Protein AF-0000000083956075 (afdb_homodimer)

Sequence (190 aa):
MAPSPLQIKVNALKRLIKEEKLYQQEVSEQEQFVSQMRANNADEYELKKQIEVLEEAQKMVPEVTKKIDQHRQALKEFLDTYNGEEDISAAKELLMAPSPLQIKVNALKRLIKEEKLYQQEVSEQEQFVSQMRANNADEYELKKQIEVLEEAQKMVPEVTKKIDQHRQALKEFLDTYNGEEDISAAKELL

Solvent-accessible surface area (backbone atoms only — not comparable to full-atom values): 10648 Å² total; per-residue (Å²): 130,81,77,49,75,66,51,50,50,44,50,52,46,52,50,43,52,52,50,37,53,50,38,49,51,50,34,52,54,41,49,51,48,49,50,51,38,59,75,63,67,50,57,65,69,60,50,51,54,50,50,52,53,36,56,56,42,53,56,48,35,61,56,42,48,52,50,40,51,53,47,42,51,52,48,51,58,49,58,74,72,56,83,71,88,68,85,56,62,70,53,56,72,70,101,130,80,77,50,74,66,51,49,52,45,51,52,46,51,51,42,53,52,50,36,53,52,39,49,50,50,33,51,55,41,51,51,48,52,50,51,37,60,77,63,66,51,57,65,70,59,50,52,54,50,48,52,53,36,55,57,42,52,55,50,35,61,56,42,48,53,50,42,52,53,46,41,52,51,49,48,57,49,56,75,72,57,81,70,88,69,84,58,61,71,54,57,74,71,100

Nearest PDB structures (foldseek):
  8cwy-assembly1_F  TM=9.471E-01  e=6.267E-01  synthetic construct
  8cwy-assembly1_B  TM=9.461E-01  e=9.014E-01  synthetic construct
  8cwy-assembly1_H  TM=9.467E-01  e=1.017E+00  synthetic construct
  6b87-assembly1_A-2  TM=8.790E-01  e=2.682E+00  synthetic construct
  6b87-assembly2_B-3  TM=9.355E-01  e=3.417E+00  synthetic construct

Structure (mmCIF, N/CA/C/O backbone):
data_AF-0000000083956075-model_v1
#
loop_
_entity.id
_entity.type
_entity.pdbx_description
1 polymer 'Tubulin-specific chaperone A'
#
loop_
_atom_site.group_PDB
_atom_site.id
_atom_site.type_symbol
_atom_site.label_atom_id
_atom_site.label_alt_id
_atom_site.label_comp_id
_atom_site.label_asym_id
_atom_site.label_entity_id
_atom_site.label_seq_id
_atom_site.pdbx_PDB_ins_code
_atom_site.Cartn_x
_atom_site.Cartn_y
_atom_site.Cartn_z
_atom_site.occupancy
_atom_site.B_iso_or_equiv
_atom_site.auth_seq_id
_atom_site.auth_comp_id
_atom_site.auth_asym_id
_atom_site.auth_atom_id
_atom_site.pdbx_PDB_model_num
ATOM 1 N N . MET A 1 1 ? -11.984 -19.688 -20.047 1 78.81 1 MET A N 1
ATOM 2 C CA . MET A 1 1 ? -11.508 -20.953 -19.5 1 78.81 1 MET A CA 1
ATOM 3 C C . MET A 1 1 ? -10.805 -20.734 -18.156 1 78.81 1 MET A C 1
ATOM 5 O O . MET A 1 1 ? -10.305 -19.641 -17.891 1 78.81 1 MET A O 1
ATOM 9 N N . ALA A 1 2 ? -10.961 -21.547 -17.25 1 86.5 2 ALA A N 1
ATOM 10 C CA . ALA A 1 2 ? -10.305 -21.469 -15.953 1 86.5 2 ALA A CA 1
ATOM 11 C C . ALA A 1 2 ? -8.781 -21.453 -16.109 1 86.5 2 ALA A C 1
ATOM 13 O O . ALA A 1 2 ? -8.234 -22.094 -17 1 86.5 2 ALA A O 1
ATOM 14 N N . PRO A 1 3 ? -8.094 -20.625 -15.305 1 91.25 3 PRO A N 1
ATOM 15 C CA . PRO A 1 3 ? -6.629 -20.594 -15.406 1 91.25 3 PRO A CA 1
ATOM 16 C C . PRO A 1 3 ? -5.992 -21.938 -15.023 1 91.25 3 PRO A C 1
ATOM 18 O O . PRO A 1 3 ? -6.5 -22.625 -14.141 1 91.25 3 PRO A O 1
ATOM 21 N N . SER A 1 4 ? -4.926 -22.25 -15.781 1 92.06 4 SER A N 1
ATOM 22 C CA . SER A 1 4 ? -4.156 -23.438 -15.414 1 92.06 4 SER A CA 1
ATOM 23 C C . SER A 1 4 ? -3.373 -23.219 -14.125 1 92.06 4 SER A C 1
ATOM 25 O O . SER A 1 4 ? -3.215 -22.078 -13.68 1 92.06 4 SER A O 1
ATOM 27 N N . PRO A 1 5 ? -2.832 -24.25 -13.516 1 91.88 5 PRO A N 1
ATOM 28 C CA . PRO A 1 5 ? -1.979 -24.078 -12.336 1 91.88 5 PRO A CA 1
ATOM 29 C C . PRO A 1 5 ? -0.764 -23.203 -12.617 1 91.88 5 PRO A C 1
ATOM 31 O O . PRO A 1 5 ? -0.37 -22.406 -11.758 1 91.88 5 PRO A O 1
ATOM 34 N N . LEU A 1 6 ? -0.283 -23.359 -13.797 1 95.5 6 LEU A N 1
ATOM 35 C CA . LEU A 1 6 ? 0.844 -22.516 -14.18 1 95.5 6 LEU A CA 1
ATOM 36 C C . LEU A 1 6 ? 0.425 -21.047 -14.25 1 95.5 6 LEU A C 1
ATOM 38 O O . LEU A 1 6 ? 1.114 -20.172 -13.719 1 95.5 6 LEU A O 1
ATOM 42 N N . GLN A 1 7 ? -0.646 -20.797 -14.812 1 94.06 7 GLN A N 1
ATOM 43 C CA . GLN A 1 7 ? -1.146 -19.422 -14.953 1 94.06 7 GLN A CA 1
ATOM 44 C C . GLN A 1 7 ? -1.463 -18.828 -13.586 1 94.06 7 GLN A C 1
ATOM 46 O O . GLN A 1 7 ? -1.226 -17.641 -13.359 1 94.06 7 GLN A O 1
ATOM 51 N N . ILE A 1 8 ? -1.962 -19.625 -12.688 1 94.12 8 ILE A N 1
ATOM 52 C CA . ILE A 1 8 ? -2.303 -19.156 -11.352 1 94.12 8 ILE A CA 1
ATOM 53 C C . ILE A 1 8 ? -1.034 -18.703 -10.625 1 94.12 8 ILE A C 1
ATOM 55 O O . ILE A 1 8 ? -1.003 -17.641 -10.016 1 94.12 8 ILE A O 1
ATOM 59 N N . LYS A 1 9 ? -0.03 -19.5 -10.758 1 94.94 9 LYS A N 1
ATOM 60 C CA . LYS A 1 9 ? 1.232 -19.172 -10.102 1 94.94 9 LYS A CA 1
ATOM 61 C C . LYS A 1 9 ? 1.872 -17.938 -10.711 1 94.94 9 LYS A C 1
ATOM 63 O O . LYS A 1 9 ? 2.35 -17.047 -9.992 1 94.94 9 LYS A O 1
ATOM 68 N N . VAL A 1 10 ? 1.843 -17.844 -12 1 96.56 10 VAL A N 1
ATOM 69 C CA . VAL A 1 10 ? 2.436 -16.703 -12.711 1 96.56 10 VAL A CA 1
ATOM 70 C C . VAL A 1 10 ? 1.677 -15.43 -12.367 1 96.56 10 VAL A C 1
ATOM 72 O O . VAL A 1 10 ? 2.285 -14.406 -12.039 1 96.56 10 VAL A O 1
ATOM 75 N N . ASN A 1 11 ? 0.377 -15.508 -12.383 1 94.25 11 ASN A N 1
ATOM 76 C CA . ASN A 1 11 ? -0.442 -14.336 -12.094 1 94.25 11 ASN A CA 1
ATOM 77 C C . ASN A 1 11 ? -0.268 -13.875 -10.648 1 94.25 11 ASN A C 1
ATOM 79 O O . ASN A 1 11 ? -0.205 -12.672 -10.375 1 94.25 11 ASN A O 1
ATOM 83 N N . ALA A 1 12 ? -0.187 -14.781 -9.742 1 95.25 12 ALA A N 1
ATOM 84 C CA . ALA A 1 12 ? 0.041 -14.438 -8.344 1 95.25 12 ALA A CA 1
ATOM 85 C C . ALA A 1 12 ? 1.362 -13.695 -8.172 1 95.25 12 ALA A C 1
ATOM 87 O O . ALA A 1 12 ? 1.422 -12.672 -7.473 1 95.25 12 ALA A O 1
ATOM 88 N N . LEU A 1 13 ? 2.359 -14.188 -8.797 1 97.31 13 LEU A N 1
ATOM 89 C CA . LEU A 1 13 ? 3.68 -13.578 -8.688 1 97.31 13 LEU A CA 1
ATOM 90 C C . LEU A 1 13 ? 3.689 -12.195 -9.336 1 97.31 13 LEU A C 1
ATOM 92 O O . LEU A 1 13 ? 4.246 -11.25 -8.773 1 97.31 13 LEU A O 1
ATOM 96 N N . LYS A 1 14 ? 3.047 -12.016 -10.461 1 97.06 14 LYS A N 1
ATOM 97 C CA . LYS A 1 14 ? 2.955 -10.727 -11.125 1 97.06 14 LYS A CA 1
ATOM 98 C C . LYS A 1 14 ? 2.236 -9.703 -10.25 1 97.06 14 LYS A C 1
ATOM 100 O O . LYS A 1 14 ? 2.643 -8.539 -10.18 1 97.06 14 LYS A O 1
ATOM 105 N N . ARG A 1 15 ? 1.228 -10.18 -9.625 1 95.56 15 ARG A N 1
ATOM 106 C CA . ARG A 1 15 ? 0.471 -9.297 -8.734 1 95.56 15 ARG A CA 1
ATOM 107 C C . ARG A 1 15 ? 1.333 -8.82 -7.574 1 95.56 15 ARG A C 1
ATOM 109 O O . ARG A 1 15 ? 1.296 -7.645 -7.207 1 95.56 15 ARG A O 1
ATOM 116 N N . LEU A 1 16 ? 2.111 -9.703 -7.016 1 97.25 16 LEU A N 1
ATOM 117 C CA . LEU A 1 16 ? 2.969 -9.344 -5.891 1 97.25 16 LEU A CA 1
ATOM 118 C C . LEU A 1 16 ? 4.059 -8.367 -6.324 1 97.25 16 LEU A C 1
ATOM 120 O O . LEU A 1 16 ? 4.395 -7.438 -5.59 1 97.25 16 LEU A O 1
ATOM 124 N N . ILE A 1 17 ? 4.535 -8.531 -7.488 1 98.06 17 ILE A N 1
ATOM 125 C CA . ILE A 1 17 ? 5.562 -7.637 -8.016 1 98.06 17 ILE A CA 1
ATOM 126 C C . ILE A 1 17 ? 4.977 -6.246 -8.234 1 98.06 17 ILE A C 1
ATOM 128 O O . ILE A 1 17 ? 5.613 -5.238 -7.922 1 98.06 17 ILE A O 1
ATOM 132 N N . LYS A 1 18 ? 3.797 -6.219 -8.742 1 95.94 18 LYS A N 1
ATOM 133 C CA . LYS A 1 1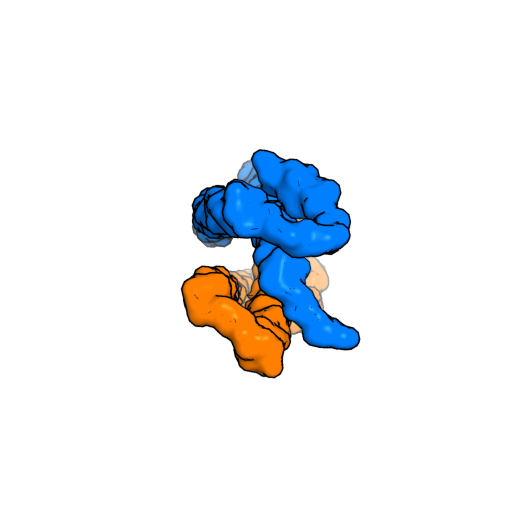8 ? 3.098 -4.945 -8.891 1 95.94 18 LYS A CA 1
ATOM 134 C C . LYS A 1 18 ? 2.902 -4.262 -7.543 1 95.94 18 LYS A C 1
ATOM 136 O O . LYS A 1 18 ? 3.109 -3.051 -7.422 1 95.94 18 LYS A O 1
ATOM 141 N N . GLU A 1 19 ? 2.473 -5.035 -6.559 1 95.19 19 GLU A N 1
ATOM 142 C CA . GLU A 1 19 ? 2.289 -4.496 -5.215 1 95.19 19 GLU A CA 1
ATOM 143 C C . GLU A 1 19 ? 3.592 -3.922 -4.668 1 95.19 19 GLU A C 1
ATOM 145 O O . GLU A 1 19 ? 3.6 -2.848 -4.062 1 95.19 19 GLU A O 1
ATOM 150 N N . GLU A 1 20 ? 4.668 -4.598 -4.848 1 96.88 20 GLU A N 1
ATOM 151 C CA . GLU A 1 20 ? 5.965 -4.109 -4.383 1 96.88 20 GLU A CA 1
ATOM 152 C C . GLU A 1 20 ? 6.297 -2.754 -4.996 1 96.88 20 GLU A C 1
ATOM 154 O O . GLU A 1 20 ? 6.738 -1.841 -4.297 1 96.88 20 GLU A O 1
ATOM 159 N N . LYS A 1 21 ? 6.055 -2.607 -6.277 1 97.38 21 LYS A N 1
ATOM 160 C CA . LYS A 1 21 ? 6.324 -1.347 -6.961 1 97.38 21 LYS A CA 1
ATOM 161 C C . LYS A 1 21 ? 5.465 -0.218 -6.398 1 97.38 21 LYS A C 1
ATOM 163 O O . LYS A 1 21 ? 5.941 0.906 -6.227 1 97.38 21 LYS A O 1
ATOM 168 N N . LEU A 1 22 ? 4.234 -0.581 -6.129 1 94.75 22 LEU A N 1
ATOM 169 C CA . LEU A 1 22 ? 3.326 0.398 -5.543 1 94.75 22 LEU A CA 1
ATOM 170 C C . LEU A 1 22 ? 3.826 0.858 -4.18 1 94.75 22 LEU A C 1
ATOM 172 O O . LEU A 1 22 ? 3.861 2.059 -3.898 1 94.75 22 LEU A O 1
ATOM 176 N N . TYR A 1 23 ? 4.266 -0.104 -3.348 1 95 23 TYR A N 1
ATOM 177 C CA . TYR A 1 23 ? 4.742 0.223 -2.01 1 95 23 TYR A CA 1
ATOM 178 C C . TYR A 1 23 ? 6.035 1.027 -2.072 1 95 23 TYR A C 1
ATOM 180 O O . TYR A 1 23 ? 6.238 1.952 -1.282 1 95 23 TYR A O 1
ATOM 188 N N . GLN A 1 24 ? 6.883 0.731 -3.008 1 97.88 24 GLN A N 1
ATOM 189 C CA . GLN A 1 24 ? 8.117 1.492 -3.199 1 97.88 24 GLN A CA 1
ATOM 190 C C . GLN A 1 24 ? 7.812 2.934 -3.596 1 97.88 24 GLN A C 1
ATOM 192 O O . GLN A 1 24 ? 8.445 3.867 -3.096 1 97.88 24 GLN A O 1
ATOM 197 N N . GLN A 1 25 ? 6.855 3.059 -4.461 1 96.75 25 GLN A N 1
ATOM 198 C CA . GLN A 1 25 ? 6.445 4.398 -4.875 1 96.75 25 GLN A CA 1
ATOM 199 C C . GLN A 1 25 ? 5.871 5.184 -3.699 1 96.75 25 GLN A C 1
ATOM 201 O O . GLN A 1 25 ? 6.168 6.371 -3.535 1 96.75 25 GLN A O 1
ATOM 206 N N . GLU A 1 26 ? 5.086 4.5 -2.891 1 94.81 26 GLU A N 1
ATOM 207 C CA . GLU A 1 26 ? 4.531 5.137 -1.699 1 94.81 26 GLU A CA 1
ATOM 208 C C . GLU A 1 26 ? 5.637 5.598 -0.754 1 94.81 26 GLU A C 1
ATOM 210 O O . GLU A 1 26 ? 5.602 6.719 -0.249 1 94.81 26 GLU A O 1
ATOM 215 N N . VAL A 1 27 ? 6.598 4.758 -0.533 1 97.06 27 VAL A N 1
ATOM 216 C CA . VAL A 1 27 ? 7.723 5.09 0.333 1 97.06 27 VAL A CA 1
ATOM 217 C C . VAL A 1 27 ? 8.453 6.312 -0.219 1 97.06 27 VAL A C 1
ATOM 219 O O . VAL A 1 27 ? 8.758 7.25 0.522 1 97.06 27 VAL A O 1
ATOM 222 N N . SER A 1 28 ? 8.656 6.293 -1.52 1 98.12 28 SER A N 1
ATOM 223 C CA . SER A 1 28 ? 9.359 7.398 -2.154 1 98.12 28 SER A CA 1
ATOM 224 C C . SER A 1 28 ? 8.602 8.711 -1.985 1 98.12 28 SER A C 1
ATOM 226 O O . SER A 1 28 ? 9.195 9.742 -1.652 1 98.12 28 SER A O 1
ATOM 228 N N . GLU A 1 29 ? 7.344 8.695 -2.191 1 95.88 29 GLU A N 1
ATOM 229 C CA . GLU A 1 29 ? 6.508 9.883 -2.055 1 95.88 29 GLU A CA 1
ATOM 230 C C . GLU A 1 29 ? 6.5 10.391 -0.616 1 95.88 29 GLU A C 1
ATOM 232 O O . GLU A 1 29 ? 6.59 11.594 -0.377 1 95.88 29 GLU A O 1
ATOM 237 N N . GLN A 1 30 ? 6.438 9.469 0.362 1 95.69 30 GLN A N 1
ATOM 238 C CA . GLN A 1 30 ? 6.441 9.844 1.771 1 95.69 30 GLN A CA 1
ATOM 239 C C . GLN A 1 30 ? 7.797 10.406 2.189 1 95.69 30 GLN A C 1
ATOM 241 O O . GLN A 1 30 ? 7.871 11.344 2.982 1 95.69 30 GLN A O 1
ATOM 246 N N . GLU A 1 31 ? 8.812 9.797 1.655 1 97.81 31 GLU A N 1
ATOM 247 C CA . GLU A 1 31 ? 10.156 10.305 1.936 1 97.81 31 GLU A CA 1
ATOM 248 C C . GLU A 1 31 ? 10.32 11.742 1.443 1 97.81 31 GLU A C 1
ATOM 250 O O . GLU A 1 31 ? 10.883 12.578 2.145 1 97.81 31 GL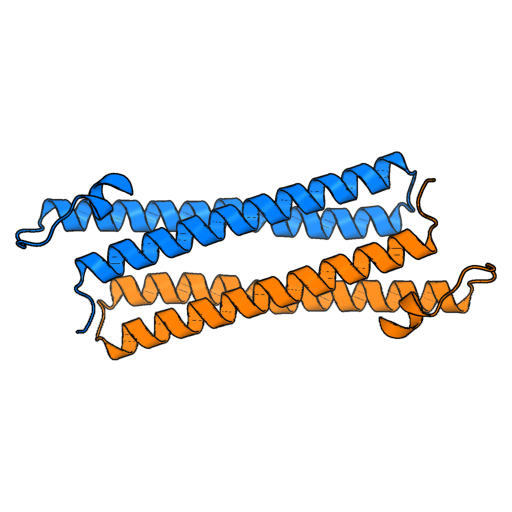U A O 1
ATOM 255 N N . GLN A 1 32 ? 9.844 11.969 0.3 1 97.12 32 GLN A N 1
ATOM 256 C CA . GLN A 1 32 ? 9.914 13.312 -0.265 1 97.12 32 GLN A CA 1
ATOM 257 C C . GLN A 1 32 ? 9.109 14.305 0.573 1 97.12 32 GLN A C 1
ATOM 259 O O . GLN A 1 32 ? 9.562 15.422 0.82 1 97.12 32 GLN A O 1
ATOM 264 N N . PHE A 1 33 ? 8 13.898 1.031 1 95.94 33 PHE A N 1
ATOM 265 C CA . PHE A 1 33 ? 7.152 14.773 1.832 1 95.94 33 PHE A CA 1
ATOM 266 C C . PHE A 1 33 ? 7.82 15.117 3.158 1 95.94 33 PHE A C 1
ATOM 268 O O . PHE A 1 33 ? 7.867 16.281 3.553 1 95.94 33 PHE A O 1
ATOM 275 N N . VAL A 1 34 ? 8.336 14.125 3.812 1 96.88 34 VAL A N 1
ATOM 276 C CA . VAL A 1 34 ? 9.031 14.312 5.082 1 96.88 34 VAL A CA 1
ATOM 277 C C . VAL A 1 34 ? 10.227 15.242 4.887 1 96.88 34 VAL A C 1
ATOM 279 O O . VAL A 1 34 ? 10.469 16.125 5.703 1 96.88 34 VAL A O 1
ATOM 282 N N . SER A 1 35 ? 10.898 15.023 3.762 1 97.06 35 SER A N 1
ATOM 283 C CA . SER A 1 35 ? 12.039 15.875 3.449 1 97.06 35 SER A CA 1
ATOM 284 C C . SER A 1 35 ? 11.609 17.328 3.266 1 97.06 35 SER A C 1
ATOM 286 O O . SER A 1 35 ? 12.266 18.234 3.762 1 97.06 35 SER A O 1
ATOM 288 N N . GLN A 1 36 ? 10.531 17.516 2.619 1 95.19 36 GLN A N 1
ATOM 289 C CA . GLN A 1 36 ? 10 18.859 2.408 1 95.19 36 GLN A CA 1
ATOM 290 C C . GLN A 1 36 ? 9.586 19.484 3.73 1 95.19 36 GLN A C 1
ATOM 292 O O . GLN A 1 36 ? 9.812 20.688 3.949 1 95.19 36 GLN A O 1
ATOM 297 N N . MET A 1 37 ? 9.023 18.719 4.621 1 94.38 37 MET A N 1
ATOM 298 C CA . MET A 1 37 ? 8.625 19.219 5.93 1 94.38 37 MET A CA 1
ATOM 299 C C . MET A 1 37 ? 9.836 19.672 6.738 1 94.38 37 MET A C 1
ATOM 301 O O . MET A 1 37 ? 9.812 20.719 7.379 1 94.38 37 MET A O 1
ATOM 305 N N . ARG A 1 38 ? 10.875 18.844 6.621 1 94.94 38 ARG A N 1
ATOM 306 C CA . ARG A 1 38 ? 12.117 19.188 7.312 1 94.94 38 ARG A CA 1
ATOM 307 C C . ARG A 1 38 ? 12.719 20.469 6.766 1 94.94 38 ARG A C 1
ATOM 309 O O . ARG A 1 38 ? 13.125 21.344 7.535 1 94.94 38 ARG A O 1
ATOM 316 N N . ALA A 1 39 ? 12.695 20.656 5.496 1 93.62 39 ALA A N 1
ATOM 317 C CA . ALA A 1 39 ? 13.297 21.812 4.824 1 93.62 39 ALA A CA 1
ATOM 318 C C . ALA A 1 39 ? 12.523 23.078 5.145 1 93.62 39 ALA A C 1
ATOM 320 O O . ALA A 1 39 ? 13.102 24.172 5.16 1 93.62 39 ALA A O 1
ATOM 321 N N . ASN A 1 40 ? 11.312 22.906 5.492 1 91.12 40 ASN A N 1
ATOM 322 C CA . ASN A 1 40 ? 10.453 24.062 5.742 1 91.12 40 ASN A CA 1
ATOM 323 C C . ASN A 1 40 ? 10.242 24.297 7.238 1 91.12 40 ASN A C 1
ATOM 325 O O . ASN A 1 40 ? 9.305 24.984 7.641 1 91.12 40 ASN A O 1
ATOM 329 N N . ASN A 1 41 ? 11.047 23.656 7.988 1 90.38 41 ASN A N 1
ATOM 330 C CA . ASN A 1 41 ? 11.031 23.812 9.438 1 90.38 41 ASN A CA 1
ATOM 331 C C . ASN A 1 41 ? 9.625 23.609 10.008 1 90.38 41 ASN A C 1
ATOM 333 O O . ASN A 1 41 ? 9.156 24.406 10.805 1 90.38 41 ASN A O 1
ATOM 337 N N . ALA A 1 42 ? 9.008 22.578 9.523 1 88.88 42 ALA A N 1
ATOM 338 C CA . ALA A 1 42 ? 7.676 22.219 10.023 1 88.88 42 ALA A CA 1
ATOM 339 C C . ALA A 1 42 ? 7.707 21.938 11.523 1 88.88 42 ALA A C 1
ATOM 341 O O . ALA A 1 42 ? 8.766 21.656 12.086 1 88.88 42 ALA A O 1
ATOM 342 N N . ASP A 1 43 ? 6.566 22 12.109 1 91 43 ASP A N 1
ATOM 343 C CA . ASP A 1 43 ? 6.402 21.703 13.531 1 91 43 ASP A CA 1
ATOM 344 C C . ASP A 1 43 ? 6.902 20.297 13.852 1 91 43 ASP A C 1
ATOM 346 O O . ASP A 1 43 ? 6.621 19.344 13.109 1 91 43 ASP A O 1
ATOM 350 N N . GLU A 1 44 ? 7.566 20.188 14.906 1 93.38 44 GLU A N 1
ATOM 351 C CA . GLU A 1 44 ? 8.203 18.938 15.289 1 93.38 44 GLU A CA 1
ATOM 352 C C . GLU A 1 44 ? 7.168 17.828 15.508 1 93.38 44 GLU A C 1
ATOM 354 O O . GLU A 1 44 ? 7.41 16.672 15.18 1 93.38 44 GLU A O 1
ATOM 359 N N . TYR A 1 45 ? 6.148 18.219 16.109 1 91.56 45 TYR A N 1
ATOM 360 C CA . TYR A 1 45 ? 5.094 17.25 16.391 1 91.56 45 TYR A CA 1
ATOM 361 C C . TYR A 1 45 ? 4.508 16.703 15.102 1 91.56 45 TYR A C 1
ATOM 363 O O . TYR A 1 45 ? 4.348 15.484 14.961 1 91.56 45 TYR A O 1
ATOM 371 N N . GLU A 1 46 ? 4.25 17.547 14.125 1 90.69 46 GLU A N 1
ATOM 372 C CA . GLU A 1 46 ? 3.723 17.125 12.828 1 90.69 46 GLU A CA 1
ATOM 373 C C . GLU A 1 46 ? 4.734 16.266 12.07 1 90.69 46 GLU A C 1
ATOM 375 O O . GLU A 1 46 ? 4.367 15.266 11.461 1 90.69 46 GLU A O 1
ATOM 380 N N . LEU A 1 47 ? 5.926 16.734 12.133 1 95.5 47 LEU A N 1
ATOM 381 C CA . LEU A 1 47 ? 6.996 15.984 11.477 1 95.5 47 LEU A CA 1
ATOM 382 C C . LEU A 1 47 ? 7.102 14.57 12.039 1 95.5 47 LEU A C 1
ATOM 384 O O . LEU A 1 47 ? 7.215 13.602 11.289 1 95.5 47 LEU A O 1
ATOM 388 N N . LYS A 1 48 ? 7.02 14.422 13.344 1 95.25 48 LYS A N 1
ATOM 389 C CA . LYS A 1 48 ? 7.086 13.117 13.984 1 95.25 48 LYS A CA 1
ATOM 390 C C . LYS A 1 48 ? 5.953 12.211 13.516 1 95.25 48 LYS A C 1
ATOM 392 O O . LYS A 1 48 ? 6.168 11.023 13.242 1 95.25 48 LYS A O 1
ATOM 397 N N . LYS A 1 49 ? 4.812 12.789 13.359 1 92.62 49 LYS A N 1
ATOM 398 C CA . LYS A 1 49 ? 3.664 12.023 12.891 1 92.62 49 LYS A CA 1
ATOM 399 C C . LYS A 1 49 ? 3.891 11.516 11.469 1 92.62 49 LYS A C 1
ATOM 401 O O . LYS A 1 49 ? 3.6 10.359 11.164 1 92.62 49 LYS A O 1
ATOM 406 N N . GLN A 1 50 ? 4.465 12.328 10.641 1 95.81 50 GLN A N 1
ATOM 407 C CA . GLN A 1 50 ? 4.688 11.938 9.25 1 95.81 50 GLN A CA 1
ATOM 408 C C . GLN A 1 50 ? 5.844 10.945 9.141 1 95.81 50 GLN A C 1
ATOM 410 O O . GLN A 1 50 ? 5.828 10.062 8.281 1 95.81 50 GLN A O 1
ATOM 415 N N . ILE A 1 51 ? 6.773 11.031 10.008 1 97.06 51 ILE A N 1
ATOM 416 C CA . ILE A 1 51 ? 7.867 10.062 10.047 1 97.06 51 ILE A CA 1
ATOM 417 C C . ILE A 1 51 ? 7.328 8.688 10.438 1 97.06 51 ILE A C 1
ATOM 419 O O . ILE A 1 51 ? 7.738 7.672 9.875 1 97.06 51 ILE A O 1
ATOM 423 N N . GLU A 1 52 ? 6.402 8.656 11.352 1 95.19 52 GLU A N 1
ATOM 424 C CA . GLU A 1 52 ? 5.758 7.391 11.719 1 95.19 52 GLU A CA 1
ATOM 425 C C . GLU A 1 52 ? 5.047 6.77 10.516 1 95.19 52 GLU A C 1
ATOM 427 O O . GLU A 1 52 ? 5.105 5.555 10.32 1 95.19 52 GLU A O 1
ATOM 432 N N . VAL A 1 53 ? 4.406 7.602 9.742 1 94.06 53 VAL A N 1
ATOM 433 C CA . VAL A 1 53 ? 3.723 7.125 8.539 1 94.06 53 VAL A CA 1
ATOM 434 C C . VAL A 1 53 ? 4.738 6.539 7.562 1 94.06 53 VAL A C 1
ATOM 436 O O . VAL A 1 53 ? 4.508 5.48 6.977 1 94.06 53 VAL A O 1
ATOM 439 N N . LEU A 1 54 ? 5.859 7.191 7.43 1 96.69 54 LEU A N 1
ATOM 440 C CA . LEU A 1 54 ? 6.93 6.734 6.551 1 96.69 54 LEU A CA 1
ATOM 441 C C . LEU A 1 54 ? 7.484 5.395 7.02 1 96.69 54 LEU A C 1
ATOM 443 O O . LEU A 1 54 ? 7.652 4.473 6.215 1 96.69 54 LEU A O 1
ATOM 447 N N . GLU A 1 55 ? 7.711 5.25 8.312 1 95.94 55 GLU A N 1
ATOM 448 C CA . GLU A 1 55 ? 8.25 4.016 8.875 1 95.94 55 GLU A CA 1
ATOM 449 C C . GLU A 1 55 ? 7.301 2.844 8.633 1 95.94 55 GLU A C 1
ATOM 451 O O . GLU A 1 55 ? 7.746 1.739 8.312 1 95.94 55 GLU A O 1
ATOM 456 N N . GLU A 1 56 ? 6.07 3.102 8.758 1 92.12 56 GLU A N 1
ATOM 457 C CA . GLU A 1 56 ? 5.07 2.068 8.5 1 92.12 56 GLU A CA 1
ATOM 458 C C . GLU A 1 56 ? 5.051 1.673 7.023 1 92.12 56 GLU A C 1
ATOM 460 O O . GLU A 1 56 ? 4.988 0.486 6.695 1 92.12 56 GLU A O 1
ATOM 465 N N . ALA A 1 57 ? 5.129 2.648 6.164 1 93.25 57 ALA A N 1
ATOM 466 C CA . ALA A 1 57 ? 5.18 2.379 4.73 1 93.25 57 ALA A CA 1
ATOM 467 C C . ALA A 1 57 ? 6.422 1.573 4.367 1 93.25 57 ALA A C 1
ATOM 469 O O . ALA A 1 57 ? 6.348 0.631 3.574 1 93.25 57 ALA A O 1
ATOM 470 N N . GLN A 1 58 ? 7.523 1.876 4.965 1 96.75 58 GLN A N 1
ATOM 471 C CA . GLN A 1 58 ? 8.805 1.229 4.68 1 96.75 58 GLN A CA 1
ATOM 472 C C . GLN A 1 58 ? 8.773 -0.244 5.082 1 96.75 58 GLN A C 1
ATOM 474 O O . GLN A 1 58 ? 9.445 -1.074 4.461 1 96.75 58 GLN A O 1
ATOM 479 N N . LYS A 1 59 ? 7.988 -0.611 6.016 1 94 59 LYS A N 1
ATOM 480 C CA . LYS A 1 59 ? 7.906 -1.985 6.504 1 94 59 LYS A CA 1
ATOM 481 C C . LYS A 1 59 ? 7.184 -2.883 5.504 1 94 59 LYS A C 1
ATOM 483 O O . LYS A 1 59 ? 7.352 -4.102 5.523 1 94 59 LYS A O 1
ATOM 488 N N . MET A 1 60 ? 6.41 -2.266 4.648 1 92.75 60 MET A N 1
ATOM 489 C CA . MET A 1 60 ? 5.613 -3.059 3.717 1 92.75 60 MET A CA 1
ATOM 490 C C . MET A 1 60 ? 6.477 -3.576 2.568 1 92.75 60 MET A C 1
ATOM 492 O O . MET A 1 60 ? 6.18 -4.621 1.986 1 92.75 60 MET A O 1
ATOM 496 N N . VAL A 1 61 ? 7.512 -2.896 2.266 1 96.44 61 VAL A N 1
ATOM 497 C CA . VAL A 1 61 ? 8.344 -3.24 1.119 1 96.44 61 VAL A CA 1
ATOM 498 C C . VAL A 1 61 ? 9.07 -4.559 1.384 1 96.44 61 VAL A C 1
ATOM 500 O O . VAL A 1 61 ? 8.93 -5.516 0.618 1 96.44 61 VAL A O 1
ATOM 503 N N . PRO A 1 62 ? 9.781 -4.754 2.473 1 97.06 62 PRO A N 1
ATOM 504 C CA . PRO A 1 62 ? 10.445 -6.039 2.717 1 97.06 62 PRO A CA 1
ATOM 505 C C . PRO A 1 62 ? 9.453 -7.184 2.908 1 97.06 62 PRO A C 1
ATOM 507 O O . PRO A 1 62 ? 9.75 -8.328 2.553 1 97.06 62 PRO A O 1
ATOM 510 N N . GLU A 1 63 ? 8.281 -6.898 3.496 1 94 63 GLU A N 1
ATOM 511 C CA . GLU A 1 63 ? 7.277 -7.938 3.689 1 94 63 GLU A CA 1
ATOM 512 C C . GLU A 1 63 ? 6.801 -8.5 2.354 1 94 63 GLU A C 1
ATOM 514 O O . GLU A 1 63 ? 6.715 -9.719 2.184 1 94 63 GLU A O 1
ATOM 519 N N . VAL A 1 64 ? 6.527 -7.602 1.413 1 95.69 64 VAL A N 1
ATOM 520 C CA . VAL A 1 64 ? 6.051 -8.062 0.115 1 95.69 64 VAL A CA 1
ATOM 521 C C . VAL A 1 64 ? 7.195 -8.711 -0.656 1 95.69 64 VAL A C 1
ATOM 523 O O . VAL A 1 64 ? 6.988 -9.68 -1.392 1 95.69 64 VAL A O 1
ATOM 526 N N . THR A 1 65 ? 8.383 -8.227 -0.478 1 97.5 65 THR A N 1
ATOM 527 C CA . THR A 1 65 ? 9.555 -8.812 -1.119 1 97.5 65 THR A CA 1
ATOM 528 C C . THR A 1 65 ? 9.758 -10.258 -0.665 1 97.5 65 THR A C 1
ATOM 530 O O . THR A 1 65 ? 10.047 -11.133 -1.479 1 97.5 65 THR A O 1
ATOM 533 N N . LYS A 1 66 ? 9.617 -10.484 0.611 1 96.88 66 LYS A N 1
ATOM 534 C CA . LYS A 1 66 ? 9.711 -11.836 1.146 1 96.88 66 LYS A CA 1
ATOM 535 C C . LYS A 1 66 ? 8.68 -12.758 0.504 1 96.88 66 LYS A C 1
ATOM 537 O O . LYS A 1 66 ? 8.992 -13.898 0.146 1 96.88 66 LYS A O 1
ATOM 542 N N . LYS A 1 67 ? 7.469 -12.266 0.309 1 96.12 67 LYS A N 1
ATOM 543 C CA . LYS A 1 67 ? 6.414 -13.062 -0.316 1 96.12 67 LYS A CA 1
ATOM 544 C C . LYS A 1 67 ? 6.734 -13.344 -1.78 1 96.12 67 LYS A C 1
ATOM 546 O O . LYS A 1 67 ? 6.484 -14.445 -2.271 1 96.12 67 LYS A O 1
ATOM 551 N N . ILE A 1 68 ? 7.258 -12.375 -2.396 1 97.81 68 ILE A N 1
ATOM 552 C CA . ILE A 1 68 ? 7.664 -12.539 -3.787 1 97.81 68 ILE A CA 1
ATOM 553 C C . ILE A 1 68 ? 8.688 -13.672 -3.891 1 97.81 68 ILE A C 1
ATOM 555 O O . ILE A 1 68 ? 8.578 -14.547 -4.75 1 97.81 68 ILE A O 1
ATOM 559 N N . ASP A 1 69 ? 9.609 -13.672 -2.969 1 97.75 69 ASP A N 1
ATOM 560 C CA . ASP A 1 69 ? 10.664 -14.688 -2.988 1 97.75 69 ASP A CA 1
ATOM 561 C C . ASP A 1 69 ? 10.078 -16.078 -2.766 1 97.75 69 ASP A C 1
ATOM 563 O O . ASP A 1 69 ? 10.484 -17.047 -3.428 1 97.75 69 ASP A O 1
ATOM 567 N N . GLN A 1 70 ? 9.18 -16.172 -1.899 1 96.19 70 GLN A N 1
ATOM 568 C CA . GLN A 1 70 ? 8.523 -17.438 -1.636 1 96.19 70 GLN A CA 1
ATOM 569 C C . GLN A 1 70 ? 7.777 -17.938 -2.871 1 96.19 70 GLN A C 1
ATOM 571 O O . GLN A 1 70 ? 7.848 -19.125 -3.207 1 96.19 70 GLN A O 1
ATOM 576 N N . HIS A 1 71 ? 7.094 -17.047 -3.508 1 96.75 71 HIS A N 1
ATOM 577 C CA . HIS A 1 71 ? 6.328 -17.422 -4.691 1 96.75 71 HIS A CA 1
ATOM 578 C C . HIS A 1 71 ? 7.25 -17.75 -5.863 1 96.75 71 HIS A C 1
ATOM 580 O O . HIS A 1 71 ? 6.957 -18.641 -6.664 1 96.75 71 HIS A O 1
ATOM 586 N N . ARG A 1 72 ? 8.32 -17.031 -5.945 1 98.12 72 ARG A N 1
ATOM 587 C CA . ARG A 1 72 ? 9.312 -17.344 -6.973 1 98.12 72 ARG A CA 1
ATOM 588 C C . ARG A 1 72 ? 9.883 -18.75 -6.785 1 98.12 72 ARG A C 1
ATOM 590 O O . ARG A 1 72 ? 10.016 -19.5 -7.754 1 98.12 72 ARG A O 1
ATOM 597 N N . GLN A 1 73 ? 10.203 -19.062 -5.551 1 97.38 73 GLN A N 1
ATOM 598 C CA . GLN A 1 73 ? 10.719 -20.391 -5.254 1 97.38 73 GLN A CA 1
ATOM 599 C C . GLN A 1 73 ? 9.695 -21.469 -5.594 1 97.38 73 GLN A C 1
ATOM 601 O O . GLN A 1 73 ? 10.039 -22.5 -6.176 1 97.38 73 GLN A O 1
ATOM 606 N N . ALA A 1 74 ? 8.453 -21.203 -5.27 1 95.44 74 ALA A N 1
ATOM 607 C CA . ALA A 1 74 ? 7.383 -22.156 -5.578 1 95.44 74 ALA A CA 1
ATOM 608 C C . ALA A 1 74 ? 7.223 -22.328 -7.086 1 95.44 74 ALA A C 1
ATOM 610 O O . ALA A 1 74 ? 7.008 -23.438 -7.566 1 95.44 74 ALA A O 1
ATOM 611 N N . LEU A 1 75 ? 7.281 -21.297 -7.828 1 97.06 75 LEU A N 1
ATOM 612 C CA . LEU A 1 75 ? 7.172 -21.359 -9.281 1 97.06 75 LEU A CA 1
ATOM 613 C C . LEU A 1 75 ? 8.328 -22.141 -9.883 1 97.06 75 LEU A C 1
ATOM 615 O O . LEU A 1 75 ? 8.125 -22.969 -10.781 1 97.06 75 LEU A O 1
ATOM 619 N N . LYS A 1 76 ? 9.484 -21.906 -9.336 1 97.88 76 LYS A N 1
ATOM 620 C CA . LYS A 1 76 ? 10.664 -22.641 -9.789 1 97.88 76 LYS A CA 1
ATOM 621 C C . LYS A 1 76 ? 10.492 -24.141 -9.578 1 97.88 76 LYS A C 1
ATOM 623 O O . LYS A 1 76 ? 10.727 -24.938 -10.492 1 97.88 76 LYS A O 1
ATOM 628 N N . GLU A 1 77 ? 10.086 -24.531 -8.43 1 96.62 77 GLU A N 1
ATOM 629 C CA . GLU A 1 77 ? 9.883 -25.938 -8.102 1 96.62 77 GLU A CA 1
ATOM 630 C C . GLU A 1 77 ? 8.797 -26.562 -8.992 1 96.62 77 GLU A C 1
ATOM 632 O O . GLU A 1 77 ? 8.922 -27.703 -9.414 1 96.62 77 GLU A O 1
ATOM 637 N N . PHE A 1 78 ? 7.785 -25.75 -9.227 1 95.94 78 PHE A N 1
ATOM 638 C CA . PHE A 1 78 ? 6.715 -26.219 -10.102 1 95.94 78 PHE A CA 1
ATOM 639 C C . PHE A 1 78 ? 7.242 -26.469 -11.508 1 95.94 78 PHE A C 1
ATOM 641 O O . PHE A 1 78 ? 6.934 -27.5 -12.109 1 95.94 78 PHE A O 1
ATOM 648 N N . LEU A 1 79 ? 8.094 -25.594 -12.008 1 97 79 LEU A N 1
ATOM 649 C CA . LEU A 1 79 ? 8.602 -25.688 -13.375 1 97 79 LEU A CA 1
ATOM 650 C C . LEU A 1 79 ? 9.57 -26.859 -13.5 1 97 79 LEU A C 1
ATOM 652 O O . LEU A 1 79 ? 9.68 -27.469 -14.57 1 97 79 LEU A O 1
ATOM 656 N N . ASP A 1 80 ? 10.219 -27.234 -12.422 1 96.44 80 ASP A N 1
ATOM 657 C CA . ASP A 1 80 ? 11.188 -28.312 -12.43 1 96.44 80 ASP A CA 1
ATOM 658 C C . ASP A 1 80 ? 10.508 -29.656 -12.734 1 96.44 80 ASP A C 1
ATOM 660 O O . ASP A 1 80 ? 11.141 -30.562 -13.266 1 96.44 80 ASP A O 1
ATOM 664 N N . THR A 1 81 ? 9.25 -29.75 -12.461 1 94.81 81 THR A N 1
ATOM 665 C CA . THR A 1 81 ? 8.555 -31.016 -12.656 1 94.81 81 THR A CA 1
ATOM 666 C C . THR A 1 81 ? 7.422 -30.859 -13.664 1 94.81 81 THR A C 1
ATOM 668 O O . THR A 1 81 ? 6.613 -31.781 -13.844 1 94.81 81 THR A O 1
ATOM 671 N N . TYR A 1 82 ? 7.348 -29.656 -14.242 1 94.44 82 TYR A N 1
ATOM 672 C CA . TYR A 1 82 ? 6.258 -29.359 -15.164 1 94.44 82 TYR A CA 1
ATOM 673 C C . TYR A 1 82 ? 6.473 -30.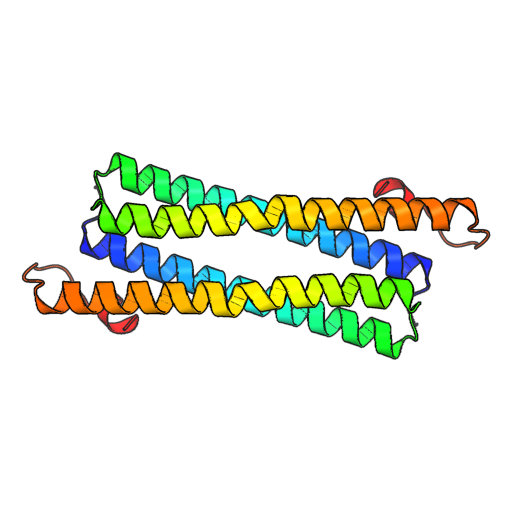047 -16.5 1 94.44 82 TYR A C 1
ATOM 675 O O . TYR A 1 82 ? 7.543 -29.922 -17.109 1 94.44 82 TYR A O 1
ATOM 683 N N . ASN A 1 83 ? 5.473 -30.797 -16.953 1 93.31 83 ASN A N 1
ATOM 684 C CA . ASN A 1 83 ? 5.555 -31.516 -18.219 1 93.31 83 ASN A CA 1
ATOM 685 C C . ASN A 1 83 ? 4.438 -31.109 -19.172 1 93.31 83 ASN A C 1
ATOM 687 O O . ASN A 1 83 ? 4.121 -31.828 -20.109 1 93.31 83 ASN A O 1
ATOM 691 N N . GLY A 1 84 ? 3.818 -29.969 -18.859 1 92.56 84 GLY A N 1
ATOM 692 C CA . GLY A 1 84 ? 2.736 -29.5 -19.719 1 92.56 84 GLY A CA 1
ATOM 693 C C . GLY A 1 84 ? 3.223 -28.891 -21.016 1 92.56 84 GLY A C 1
ATOM 694 O O . GLY A 1 84 ? 4.43 -28.734 -21.219 1 92.56 84 GLY A O 1
ATOM 695 N N . GLU A 1 85 ? 2.285 -28.578 -21.953 1 94.94 85 GLU A N 1
ATOM 696 C CA . GLU A 1 85 ? 2.621 -28.062 -23.281 1 94.94 85 GLU A CA 1
ATOM 697 C C . GLU A 1 85 ? 2.498 -26.547 -23.328 1 94.94 85 GLU A C 1
ATOM 699 O O . GLU A 1 85 ? 2.787 -25.922 -24.359 1 94.94 85 GLU A O 1
ATOM 704 N N . GLU A 1 86 ? 2.189 -26.016 -22.219 1 95.31 86 GLU A N 1
ATOM 705 C CA . GLU A 1 86 ? 2.006 -24.562 -22.188 1 95.31 86 GLU A CA 1
ATOM 706 C C . GLU A 1 86 ? 3.33 -23.844 -22.406 1 95.31 86 GLU A C 1
ATOM 708 O O . GLU A 1 86 ? 4.398 -24.391 -22.125 1 95.31 86 GLU A O 1
ATOM 713 N N . ASP A 1 87 ? 3.18 -22.641 -22.953 1 96.88 87 ASP A N 1
ATOM 714 C CA . ASP A 1 87 ? 4.324 -21.75 -23.047 1 96.88 87 ASP A CA 1
ATOM 715 C C . ASP A 1 87 ? 4.766 -21.281 -21.656 1 96.88 87 ASP A C 1
ATOM 717 O O . ASP A 1 87 ? 3.986 -20.656 -20.938 1 96.88 87 ASP A O 1
ATOM 721 N N . ILE A 1 88 ? 6.051 -21.594 -21.312 1 97.5 88 ILE A N 1
ATOM 722 C CA . ILE A 1 88 ? 6.512 -21.297 -19.953 1 97.5 88 ILE A CA 1
ATOM 723 C C . ILE A 1 88 ? 7.43 -20.062 -19.984 1 97.5 88 ILE A C 1
ATOM 725 O O . ILE A 1 88 ? 8.133 -19.797 -19 1 97.5 88 ILE A O 1
ATOM 729 N N . SER A 1 89 ? 7.445 -19.281 -21.062 1 97.5 89 SER A N 1
ATOM 730 C CA . SER A 1 89 ? 8.336 -18.125 -21.188 1 97.5 89 SER A CA 1
ATOM 731 C C . SER A 1 89 ? 8.047 -17.078 -20.125 1 97.5 89 SER A C 1
ATOM 733 O O . SER A 1 89 ? 8.969 -16.547 -19.5 1 97.5 89 SER A O 1
ATOM 735 N N . ALA A 1 90 ? 6.766 -16.797 -19.953 1 96.81 90 ALA A N 1
ATOM 736 C CA . ALA A 1 90 ? 6.387 -15.805 -18.938 1 96.81 90 ALA A CA 1
ATOM 737 C C . ALA A 1 90 ? 6.852 -16.234 -17.562 1 96.81 90 ALA A C 1
ATOM 739 O O . ALA A 1 90 ? 7.309 -15.406 -16.766 1 96.81 90 ALA A O 1
ATOM 740 N N . ALA A 1 91 ? 6.719 -17.469 -17.25 1 97.81 91 ALA A N 1
ATOM 741 C CA . ALA A 1 91 ? 7.152 -18.016 -15.953 1 97.81 91 ALA A CA 1
ATOM 742 C C . ALA A 1 91 ? 8.664 -17.875 -15.789 1 97.81 91 ALA A C 1
ATOM 744 O O . ALA A 1 91 ? 9.141 -17.453 -14.734 1 97.81 91 ALA A O 1
ATOM 745 N N . LYS A 1 92 ? 9.391 -18.141 -16.844 1 97.88 92 LYS A N 1
ATOM 746 C CA . LYS A 1 92 ? 10.844 -18.062 -16.797 1 97.88 92 LYS A CA 1
ATOM 747 C C . LYS A 1 92 ? 11.312 -16.625 -16.609 1 97.88 92 LYS A C 1
ATOM 749 O O . LYS A 1 92 ? 12.297 -16.359 -15.906 1 97.88 92 LYS A O 1
ATOM 754 N N . GLU A 1 93 ? 10.609 -15.742 -17.188 1 97.69 93 GLU A N 1
ATOM 755 C CA . GLU A 1 93 ? 10.961 -14.328 -17.078 1 97.69 93 GLU A CA 1
ATOM 756 C C . GLU A 1 93 ? 10.805 -13.828 -15.656 1 97.69 93 GLU A C 1
ATOM 758 O O . GLU A 1 93 ? 11.445 -12.852 -15.258 1 97.69 93 GLU A O 1
ATOM 763 N N . LEU A 1 94 ? 9.969 -14.453 -14.891 1 97.94 94 LEU A N 1
ATOM 764 C CA . LEU A 1 94 ? 9.68 -14.031 -13.523 1 97.94 94 LEU A CA 1
ATOM 765 C C . LEU A 1 94 ? 10.688 -14.617 -12.547 1 97.94 94 LEU A C 1
ATOM 767 O O . LEU A 1 94 ? 10.703 -14.258 -11.367 1 97.94 94 LEU A O 1
ATOM 771 N N . LEU A 1 95 ? 11.453 -15.594 -13.078 1 96.56 95 LEU A N 1
ATOM 772 C CA . LEU A 1 95 ? 12.391 -16.297 -12.211 1 96.56 95 LEU A CA 1
ATOM 773 C C . LEU A 1 95 ? 13.781 -15.68 -12.305 1 96.56 95 LEU A C 1
ATOM 775 O O . LEU A 1 95 ? 14.484 -15.57 -11.297 1 96.56 95 LEU A O 1
ATOM 779 N N . MET B 1 1 ? 6.645 29.609 -2.643 1 78.25 1 MET B N 1
ATOM 780 C CA . MET B 1 1 ? 6.656 30 -1.235 1 78.25 1 MET B CA 1
ATOM 781 C C . MET B 1 1 ? 6.5 28.781 -0.334 1 78.25 1 MET B C 1
ATOM 783 O O . MET B 1 1 ? 5.945 27.766 -0.752 1 78.25 1 MET B O 1
ATOM 787 N N . ALA B 1 2 ? 7.125 28.734 0.715 1 86.19 2 ALA B N 1
ATOM 788 C CA . ALA B 1 2 ? 7.016 27.641 1.683 1 86.19 2 ALA B CA 1
ATOM 789 C C . ALA B 1 2 ? 5.574 27.484 2.162 1 86.19 2 ALA B C 1
ATOM 791 O O . ALA B 1 2 ? 4.848 28.469 2.311 1 86.19 2 ALA B O 1
ATOM 792 N N . PRO B 1 3 ? 5.117 26.234 2.314 1 91.06 3 PRO B N 1
ATOM 793 C CA . PRO B 1 3 ? 3.75 26.047 2.807 1 91.06 3 PRO B CA 1
ATOM 794 C C . PRO B 1 3 ? 3.553 26.578 4.223 1 91.06 3 PRO B C 1
ATOM 796 O O . PRO B 1 3 ? 4.477 26.531 5.039 1 91.06 3 PRO B O 1
ATOM 799 N N . SER B 1 4 ? 2.34 27.172 4.43 1 91.88 4 SER B N 1
ATOM 800 C CA . SER B 1 4 ? 1.989 27.609 5.781 1 91.88 4 SER B CA 1
ATOM 801 C C . SER B 1 4 ? 1.742 26.406 6.691 1 91.88 4 SER B C 1
ATOM 803 O O . SER B 1 4 ? 1.574 25.281 6.215 1 91.88 4 SER B O 1
ATOM 805 N N . PRO B 1 5 ? 1.677 26.578 7.984 1 91.56 5 PRO B N 1
ATOM 806 C CA . PRO B 1 5 ? 1.328 25.484 8.891 1 91.56 5 PRO B CA 1
ATOM 807 C C . PRO B 1 5 ? -0.03 24.859 8.57 1 91.56 5 PRO B C 1
ATOM 809 O O . PRO B 1 5 ? -0.193 23.641 8.664 1 91.56 5 PRO B O 1
ATOM 812 N N . LEU B 1 6 ? -0.899 25.734 8.18 1 95.38 6 LEU B N 1
ATOM 813 C CA . LEU B 1 6 ? -2.213 25.219 7.793 1 95.38 6 LEU B CA 1
ATOM 814 C C . LEU B 1 6 ? -2.113 24.344 6.551 1 95.38 6 LEU B C 1
ATOM 816 O O . LEU B 1 6 ? -2.682 23.25 6.512 1 95.38 6 LEU B O 1
ATOM 820 N N . GLN B 1 7 ? -1.412 24.766 5.621 1 94 7 GLN B N 1
ATOM 821 C CA . GLN B 1 7 ? -1.246 24 4.383 1 94 7 GLN B CA 1
ATOM 822 C C . GLN B 1 7 ? -0.537 22.672 4.641 1 94 7 GLN B C 1
ATOM 824 O O . GLN B 1 7 ? -0.871 21.656 4.027 1 94 7 GLN B O 1
ATOM 829 N N . ILE B 1 8 ? 0.412 22.688 5.539 1 94.06 8 ILE B N 1
ATOM 830 C CA . ILE B 1 8 ? 1.154 21.469 5.859 1 94.06 8 ILE B CA 1
ATOM 831 C C . ILE B 1 8 ? 0.211 20.438 6.469 1 94.06 8 ILE B C 1
ATOM 833 O O . ILE B 1 8 ? 0.234 19.266 6.082 1 94.06 8 ILE B O 1
ATOM 837 N N . LYS B 1 9 ? -0.624 20.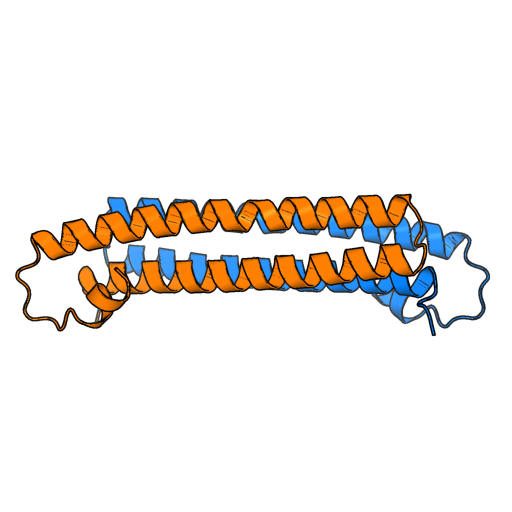906 7.34 1 94.88 9 LYS B N 1
ATOM 838 C CA . LYS B 1 9 ? -1.568 20 7.988 1 94.88 9 LYS B CA 1
ATOM 839 C C . LYS B 1 9 ? -2.596 19.469 6.992 1 94.88 9 LYS B C 1
ATOM 841 O O . LYS B 1 9 ? -2.904 18.281 6.988 1 94.88 9 LYS B O 1
ATOM 846 N N . VAL B 1 10 ? -3.086 20.328 6.156 1 96.5 10 VAL B N 1
ATOM 847 C CA . VAL B 1 10 ? -4.086 19.953 5.164 1 96.5 10 VAL B CA 1
ATOM 848 C C . VAL B 1 10 ? -3.482 18.953 4.172 1 96.5 10 VAL B C 1
ATOM 850 O O . VAL B 1 10 ? -4.082 17.922 3.877 1 96.5 10 VAL B O 1
ATOM 853 N N . ASN B 1 11 ? -2.295 19.234 3.719 1 94.12 11 ASN B N 1
ATOM 854 C CA . ASN B 1 11 ? -1.64 18.375 2.748 1 94.12 11 ASN B CA 1
ATOM 855 C C . ASN B 1 11 ? -1.316 17 3.348 1 94.12 11 ASN B C 1
ATOM 857 O O . ASN B 1 11 ? -1.473 15.977 2.684 1 94.12 11 ASN B O 1
ATOM 861 N N . ALA B 1 12 ? -0.891 16.984 4.551 1 95.19 12 ALA B N 1
ATOM 862 C CA . ALA B 1 12 ? -0.615 15.719 5.227 1 95.19 12 ALA B CA 1
ATOM 863 C C . ALA B 1 12 ? -1.871 14.859 5.312 1 95.19 12 ALA B C 1
ATOM 865 O O . ALA B 1 12 ? -1.829 13.656 5.027 1 95.19 12 ALA B O 1
ATOM 866 N N . LEU B 1 13 ? -2.93 15.469 5.688 1 97.19 13 LEU B N 1
ATOM 867 C CA . LEU B 1 13 ? -4.188 14.742 5.824 1 97.19 13 LEU B CA 1
ATOM 868 C C . LEU B 1 13 ? -4.684 14.25 4.465 1 97.19 13 LEU B C 1
ATOM 870 O O . LEU B 1 13 ? -5.133 13.109 4.34 1 97.19 13 LEU B O 1
ATOM 874 N N . LYS B 1 14 ? -4.566 15.039 3.424 1 97 14 LYS B N 1
ATOM 875 C CA . LYS B 1 14 ? -4.961 14.633 2.078 1 97 14 LYS B CA 1
ATOM 876 C C . LYS B 1 14 ? -4.145 13.438 1.601 1 97 14 LYS B C 1
ATOM 878 O O . LYS B 1 14 ? -4.684 12.516 0.978 1 97 14 LYS B O 1
ATOM 883 N N . ARG B 1 15 ? -2.91 13.484 1.918 1 95.38 15 ARG B N 1
ATOM 884 C CA . ARG B 1 15 ? -2.033 12.391 1.528 1 95.38 15 ARG B CA 1
ATOM 885 C C . ARG B 1 15 ? -2.447 11.086 2.215 1 95.38 15 ARG B C 1
ATOM 887 O O . ARG B 1 15 ? -2.477 10.031 1.584 1 95.38 15 ARG B O 1
ATOM 894 N N . LEU B 1 16 ? -2.781 11.164 3.475 1 97.19 16 LEU B N 1
ATOM 895 C CA . LEU B 1 16 ? -3.188 9.977 4.215 1 97.19 16 LEU B CA 1
ATOM 896 C C . LEU B 1 16 ? -4.508 9.43 3.686 1 97.19 16 LEU B C 1
ATOM 898 O O . LEU B 1 16 ? -4.688 8.211 3.592 1 97.19 16 LEU B O 1
ATOM 902 N N . ILE B 1 17 ? -5.371 10.281 3.301 1 98 17 ILE B N 1
ATOM 903 C CA . ILE B 1 17 ? -6.656 9.867 2.752 1 98 17 ILE B CA 1
ATOM 904 C C . ILE B 1 17 ? -6.441 9.172 1.409 1 98 17 ILE B C 1
ATOM 906 O O . ILE B 1 17 ? -7.07 8.148 1.126 1 98 17 ILE B O 1
ATOM 910 N N . LYS B 1 18 ? -5.574 9.711 0.633 1 95.88 18 LYS B N 1
ATOM 911 C CA . LYS B 1 18 ? -5.215 9.07 -0.626 1 95.88 18 LYS B CA 1
ATOM 912 C C . LYS B 1 18 ? -4.637 7.68 -0.386 1 95.88 18 LYS B C 1
ATOM 914 O O . LYS B 1 18 ? -4.984 6.727 -1.086 1 95.88 18 LYS B O 1
ATOM 919 N N . GLU B 1 19 ? -3.742 7.586 0.575 1 95.06 19 GLU B N 1
ATOM 920 C CA . GLU B 1 19 ? -3.15 6.297 0.919 1 95.06 19 GLU B CA 1
ATOM 921 C C . GLU B 1 19 ? -4.219 5.293 1.342 1 95.06 19 GLU B C 1
ATOM 923 O O . GLU B 1 19 ? -4.18 4.129 0.941 1 95.06 19 GLU B O 1
ATOM 928 N N . GLU B 1 20 ? -5.145 5.707 2.141 1 96.81 20 GLU B N 1
ATOM 929 C CA . GLU B 1 20 ? -6.223 4.824 2.572 1 96.81 20 GLU B CA 1
ATOM 930 C C . GLU B 1 20 ? -6.992 4.273 1.376 1 96.81 20 GLU B C 1
ATOM 932 O O . GLU B 1 20 ? -7.281 3.076 1.314 1 96.81 20 GL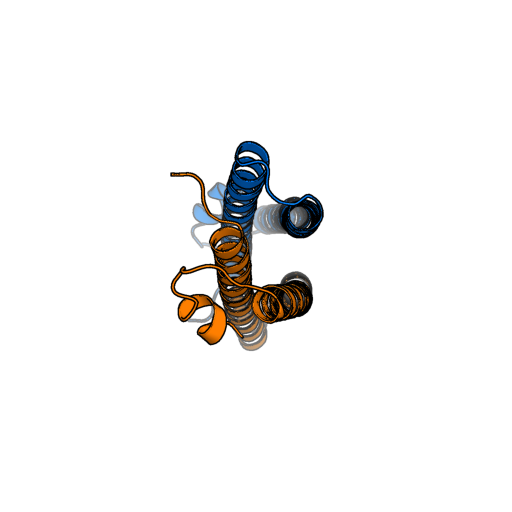U B O 1
ATOM 937 N N . LYS B 1 21 ? -7.297 5.121 0.427 1 97.44 21 LYS B N 1
ATOM 938 C CA . LYS B 1 21 ? -8.023 4.695 -0.764 1 97.44 21 LYS B CA 1
ATOM 939 C C . LYS B 1 21 ? -7.227 3.672 -1.563 1 97.44 21 LYS B C 1
ATOM 941 O O . LYS B 1 21 ? -7.785 2.699 -2.072 1 97.44 21 LYS B O 1
ATOM 946 N N . LEU B 1 22 ? -5.949 3.93 -1.633 1 94.75 22 LEU B N 1
ATOM 947 C CA . LEU B 1 22 ? -5.07 3 -2.334 1 94.75 22 LEU B CA 1
ATOM 948 C C . LEU B 1 22 ? -5.074 1.633 -1.658 1 94.75 22 LEU B C 1
ATOM 950 O O . LEU B 1 22 ? -5.211 0.605 -2.326 1 94.75 22 LEU B O 1
ATOM 954 N N . TYR B 1 23 ? -4.973 1.631 -0.309 1 94.94 23 TYR B N 1
ATOM 955 C CA . TYR B 1 23 ? -4.949 0.377 0.435 1 94.94 23 TYR B CA 1
ATOM 956 C C . TYR B 1 23 ? -6.285 -0.348 0.324 1 94.94 23 TYR B C 1
ATOM 958 O O . TYR B 1 23 ? -6.328 -1.575 0.208 1 94.94 23 TYR B O 1
ATOM 966 N N . GLN B 1 24 ? -7.375 0.374 0.318 1 97.88 24 GLN B N 1
ATOM 967 C CA . GLN B 1 24 ? -8.695 -0.223 0.144 1 97.88 24 GLN B CA 1
ATOM 968 C C . GLN B 1 24 ? -8.828 -0.876 -1.229 1 97.88 24 GLN B C 1
ATOM 970 O O . GLN B 1 24 ? -9.359 -1.979 -1.349 1 97.88 24 GLN B O 1
ATOM 975 N N . GLN B 1 25 ? -8.312 -0.187 -2.195 1 96.75 25 GLN B N 1
ATOM 976 C CA . GLN B 1 25 ? -8.336 -0.737 -3.547 1 96.75 25 GLN B CA 1
ATOM 977 C C . GLN B 1 25 ? -7.5 -2.008 -3.639 1 96.75 25 GLN B C 1
ATOM 979 O O . GLN B 1 25 ? -7.914 -2.988 -4.262 1 96.75 25 GLN B O 1
ATOM 984 N N . GLU B 1 26 ? -6.359 -1.979 -2.99 1 94.88 26 GLU B N 1
ATOM 985 C CA . GLU B 1 26 ? -5.504 -3.164 -2.961 1 94.88 26 GLU B CA 1
ATOM 986 C C . GLU B 1 26 ? -6.215 -4.34 -2.297 1 94.88 26 GLU B C 1
ATOM 988 O O . GLU B 1 26 ? -6.188 -5.461 -2.811 1 94.88 26 GLU B O 1
ATOM 993 N N . VAL B 1 27 ? -6.832 -4.094 -1.185 1 97.06 27 VAL B N 1
ATOM 994 C CA . VAL B 1 27 ? -7.57 -5.133 -0.472 1 97.06 27 VAL B CA 1
ATOM 995 C C . VAL B 1 27 ? -8.656 -5.707 -1.375 1 97.06 27 VAL B C 1
ATOM 997 O O . VAL B 1 27 ? -8.805 -6.926 -1.482 1 97.06 27 VAL B O 1
ATOM 1000 N N . SER B 1 28 ? -9.344 -4.809 -2.047 1 98.06 28 SER B N 1
ATOM 1001 C CA . SER B 1 28 ? -10.422 -5.246 -2.928 1 98.06 28 SER B CA 1
ATOM 1002 C C . SER B 1 28 ? -9.891 -6.129 -4.055 1 98.06 28 SER B C 1
ATOM 1004 O O . SER B 1 28 ? -10.477 -7.172 -4.359 1 98.06 28 SER B O 1
ATOM 1006 N N . GLU B 1 29 ? -8.836 -5.75 -4.656 1 95.94 29 GLU B N 1
ATOM 1007 C CA . GLU B 1 29 ? -8.227 -6.516 -5.742 1 95.94 29 GLU B CA 1
ATOM 1008 C C . GLU B 1 29 ? -7.754 -7.879 -5.258 1 95.94 29 GLU B C 1
ATOM 1010 O O . GLU B 1 29 ? -7.949 -8.891 -5.934 1 95.94 29 GLU B O 1
ATOM 1015 N N . GLN B 1 30 ? -7.16 -7.93 -4.055 1 95.81 30 GLN B N 1
ATOM 1016 C CA . GLN B 1 30 ? -6.684 -9.188 -3.486 1 95.81 30 GLN B CA 1
ATOM 1017 C C . GLN B 1 30 ? -7.848 -10.102 -3.115 1 95.81 30 GLN B C 1
ATOM 1019 O O . GLN B 1 30 ? -7.773 -11.312 -3.299 1 95.81 30 GLN B O 1
ATOM 1024 N N . GLU B 1 31 ? -8.867 -9.484 -2.594 1 97.88 31 GLU B N 1
ATOM 1025 C CA . GLU B 1 31 ? -10.062 -10.258 -2.268 1 97.88 31 GLU B CA 1
ATOM 1026 C C . GLU B 1 31 ? -10.648 -10.922 -3.512 1 97.88 31 GLU B C 1
ATOM 1028 O O . GLU B 1 31 ? -11.039 -12.094 -3.477 1 97.88 31 GLU B O 1
ATOM 1033 N N . GLN B 1 32 ? -10.703 -10.195 -4.543 1 97.19 32 GLN B N 1
ATOM 1034 C CA . GLN B 1 32 ? -11.219 -10.719 -5.801 1 97.19 32 GLN B CA 1
ATOM 1035 C C . GLN B 1 32 ? -10.336 -11.859 -6.324 1 97.19 32 GLN B C 1
ATOM 1037 O O . GLN B 1 32 ? -10.844 -12.875 -6.797 1 97.19 32 GLN B O 1
ATOM 1042 N N . PHE B 1 33 ? -9.086 -11.719 -6.203 1 96.06 33 PHE B N 1
ATOM 1043 C CA . PHE B 1 33 ? -8.164 -12.742 -6.684 1 96.06 33 PHE B CA 1
ATOM 1044 C C . PHE B 1 33 ? -8.312 -14.023 -5.879 1 96.06 33 PHE B C 1
ATOM 1046 O O . PHE B 1 33 ? -8.406 -15.117 -6.449 1 96.06 33 PHE B O 1
ATOM 1053 N N . VAL B 1 34 ? -8.344 -13.906 -4.578 1 97 34 VAL B N 1
ATOM 1054 C CA . VAL B 1 34 ? -8.516 -15.055 -3.691 1 97 34 VAL B CA 1
ATOM 1055 C C . VAL B 1 34 ? -9.836 -15.758 -4 1 97 34 VAL B C 1
ATOM 1057 O O . VAL B 1 34 ? -9.891 -16.984 -4.055 1 97 34 VAL B O 1
ATOM 1060 N N . SER B 1 35 ? -10.836 -14.922 -4.246 1 97.19 35 SER B N 1
ATOM 1061 C CA . SER B 1 35 ? -12.141 -15.484 -4.598 1 97.19 35 SER B CA 1
ATOM 1062 C C . SER B 1 35 ? -12.07 -16.266 -5.898 1 97.19 35 SER B C 1
ATOM 1064 O O . SER B 1 35 ? -12.633 -17.359 -6 1 97.19 35 SER B O 1
ATOM 1066 N N . GLN B 1 36 ? -11.391 -15.758 -6.832 1 95.38 36 GLN B N 1
ATOM 1067 C CA . GLN B 1 36 ? -11.219 -16.438 -8.109 1 95.38 36 GLN B CA 1
ATOM 1068 C C . GLN B 1 36 ? -10.438 -17.734 -7.949 1 95.38 36 GLN B C 1
ATOM 1070 O O . GLN B 1 36 ? -10.766 -18.75 -8.57 1 95.38 36 GLN B O 1
ATOM 1075 N N . MET B 1 37 ? -9.445 -17.75 -7.098 1 94.62 37 MET B N 1
ATOM 1076 C CA . MET B 1 37 ? -8.656 -18.953 -6.836 1 94.62 37 MET B CA 1
ATOM 1077 C C . MET B 1 37 ? -9.516 -20.047 -6.203 1 94.62 37 MET B C 1
ATOM 1079 O O . MET B 1 37 ? -9.43 -21.203 -6.582 1 94.62 37 MET B O 1
ATOM 1083 N N . ARG B 1 38 ? -10.352 -19.578 -5.281 1 95.12 38 ARG B N 1
ATOM 1084 C CA . ARG B 1 38 ? -11.266 -20.516 -4.629 1 95.12 38 ARG B CA 1
ATOM 1085 C C . ARG B 1 38 ? -12.242 -21.109 -5.633 1 95.12 38 ARG B C 1
ATOM 1087 O O . ARG B 1 38 ? -12.453 -22.328 -5.645 1 95.12 38 ARG B O 1
ATOM 1094 N N . ALA B 1 39 ? -12.758 -20.328 -6.52 1 93.88 39 ALA B N 1
ATOM 1095 C CA . ALA B 1 39 ? -13.758 -20.75 -7.5 1 93.88 39 ALA B CA 1
ATOM 1096 C C . ALA B 1 39 ? -13.156 -21.719 -8.516 1 93.88 39 ALA B C 1
ATOM 1098 O O . ALA B 1 39 ? -13.859 -22.578 -9.055 1 93.88 39 ALA B O 1
ATOM 1099 N N . ASN B 1 40 ? -11.891 -21.625 -8.664 1 91.38 40 ASN B N 1
ATOM 1100 C CA . ASN B 1 40 ? -11.211 -22.438 -9.664 1 91.38 40 ASN B CA 1
ATOM 1101 C C . ASN B 1 40 ? -10.484 -23.609 -9.031 1 91.38 40 ASN B C 1
ATOM 1103 O O . ASN B 1 40 ? -9.586 -24.203 -9.641 1 91.38 40 ASN B O 1
ATOM 1107 N N . ASN B 1 41 ? -10.805 -23.844 -7.805 1 90.56 41 ASN B N 1
ATOM 1108 C CA . ASN B 1 41 ? -10.25 -24.969 -7.066 1 90.56 41 ASN B CA 1
ATOM 1109 C C . ASN B 1 41 ? -8.727 -24.984 -7.129 1 90.56 41 ASN B C 1
ATOM 1111 O O . ASN B 1 41 ? -8.125 -26.031 -7.41 1 90.56 41 ASN B O 1
ATOM 1115 N N . ALA B 1 42 ? -8.18 -23.828 -6.934 1 89.38 42 ALA B N 1
ATOM 1116 C CA . ALA B 1 42 ? -6.727 -23.703 -6.895 1 89.38 42 ALA B CA 1
ATOM 1117 C C . ALA B 1 42 ? -6.125 -24.578 -5.801 1 89.38 42 ALA B C 1
ATOM 1119 O O . ALA B 1 42 ? -6.816 -24.969 -4.852 1 89.38 42 ALA B O 1
ATOM 1120 N N . ASP B 1 43 ? -4.867 -24.844 -5.941 1 91.44 43 ASP B N 1
ATOM 1121 C CA . ASP B 1 43 ? -4.121 -25.625 -4.953 1 91.44 43 ASP B CA 1
ATOM 1122 C C . ASP B 1 43 ? -4.203 -24.969 -3.572 1 91.44 43 ASP B C 1
ATOM 1124 O O . ASP B 1 43 ? -4.062 -23.75 -3.445 1 91.44 43 ASP B O 1
ATOM 1128 N N . GLU B 1 44 ? -4.379 -25.766 -2.617 1 93.75 44 GLU B N 1
ATOM 1129 C CA . GLU B 1 44 ? -4.59 -25.281 -1.256 1 93.75 44 GLU B CA 1
ATOM 1130 C C . GLU B 1 44 ? -3.373 -24.516 -0.753 1 93.75 44 GLU B C 1
ATOM 1132 O O . GLU B 1 44 ? -3.516 -23.516 -0.033 1 93.75 44 GLU B O 1
ATOM 1137 N N . TYR B 1 45 ? -2.291 -25.016 -1.081 1 91.75 45 TYR B N 1
ATOM 1138 C CA . TYR B 1 45 ? -1.057 -24.375 -0.647 1 91.75 45 TYR B CA 1
ATOM 1139 C C . TYR B 1 45 ? -0.934 -22.984 -1.238 1 91.75 45 TYR B C 1
ATOM 1141 O O . TYR B 1 45 ? -0.63 -22.016 -0.523 1 91.75 45 TYR B O 1
ATOM 1149 N N . GLU B 1 46 ? -1.236 -22.828 -2.512 1 91.19 46 GLU B N 1
ATOM 1150 C CA . GLU B 1 46 ? -1.192 -21.531 -3.186 1 91.19 46 GLU B CA 1
ATOM 1151 C C . GLU B 1 46 ? -2.25 -20.578 -2.627 1 91.19 46 GLU B C 1
ATOM 1153 O O . GLU B 1 46 ? -1.978 -19.391 -2.41 1 91.19 46 GLU B O 1
ATOM 1158 N N . LEU B 1 47 ? -3.383 -21.125 -2.443 1 95.75 47 LEU B N 1
ATOM 1159 C CA . LEU B 1 47 ? -4.477 -20.344 -1.887 1 95.75 47 LEU B CA 1
ATOM 1160 C C . LEU B 1 47 ? -4.109 -19.797 -0.512 1 95.75 47 LEU B C 1
ATOM 1162 O O . LEU B 1 47 ? -4.34 -18.625 -0.225 1 95.75 47 LEU B O 1
ATOM 1166 N N . LYS B 1 48 ? -3.504 -20.609 0.321 1 95.44 48 LYS B N 1
ATOM 1167 C CA . LYS B 1 48 ? -3.084 -20.188 1.653 1 95.44 48 LYS B CA 1
ATOM 1168 C C . LYS B 1 48 ? -2.084 -19.031 1.575 1 95.44 48 LYS B C 1
ATOM 1170 O O . LYS B 1 48 ? -2.18 -18.062 2.334 1 95.44 48 LYS B O 1
ATOM 1175 N N . LYS B 1 49 ? -1.208 -19.125 0.625 1 92.88 49 LYS B N 1
ATOM 1176 C CA . LYS B 1 49 ? -0.22 -18.062 0.444 1 92.88 49 LYS B CA 1
ATOM 1177 C C . LYS B 1 49 ? -0.889 -16.75 0.053 1 92.88 49 LYS B C 1
ATOM 1179 O O . LYS B 1 49 ? -0.544 -15.688 0.581 1 92.88 49 LYS B O 1
ATOM 1184 N N . GLN B 1 50 ? -1.869 -16.812 -0.777 1 96 50 GLN B N 1
ATOM 1185 C CA . GLN B 1 50 ? -2.541 -15.602 -1.233 1 96 50 GLN B CA 1
ATOM 1186 C C . GLN B 1 50 ? -3.457 -15.039 -0.15 1 96 50 GLN B C 1
ATOM 1188 O O . GLN B 1 50 ? -3.615 -13.82 -0.034 1 96 50 GLN B O 1
ATOM 1193 N N . ILE B 1 51 ? -3.977 -15.867 0.661 1 97.19 51 ILE B N 1
ATOM 1194 C CA . ILE B 1 51 ? -4.789 -15.43 1.791 1 97.19 51 ILE B CA 1
ATOM 1195 C C . ILE B 1 51 ? -3.912 -14.672 2.789 1 97.19 51 ILE B C 1
ATOM 1197 O O . ILE B 1 51 ? -4.328 -13.648 3.334 1 97.19 51 ILE B O 1
ATOM 1201 N N . GLU B 1 52 ? -2.715 -15.148 2.998 1 95.19 52 GLU B N 1
ATOM 1202 C CA . GLU B 1 52 ? -1.776 -14.438 3.859 1 95.19 52 GLU B CA 1
ATOM 1203 C C . GLU B 1 52 ? -1.482 -13.039 3.318 1 95.19 52 GLU B C 1
ATOM 1205 O O . GLU B 1 52 ? -1.396 -12.078 4.082 1 95.19 52 GLU B O 1
ATOM 1210 N N . VAL B 1 53 ? -1.347 -12.945 2.018 1 94.19 53 VAL B N 1
ATOM 1211 C CA . VAL B 1 53 ? -1.103 -11.656 1.382 1 94.19 53 VAL B CA 1
ATOM 1212 C C . VAL B 1 53 ? -2.297 -10.734 1.612 1 94.19 53 VAL B C 1
ATOM 1214 O O . VAL B 1 53 ? -2.125 -9.555 1.934 1 94.19 53 VAL B O 1
ATOM 1217 N N . LEU B 1 54 ? -3.48 -11.258 1.5 1 96.69 54 LEU B N 1
ATOM 1218 C CA . LEU B 1 54 ? -4.711 -10.508 1.716 1 96.69 54 LEU B CA 1
ATOM 1219 C C . LEU B 1 54 ? -4.805 -10.023 3.158 1 96.69 54 LEU B C 1
ATOM 1221 O O . LEU B 1 54 ? -5.109 -8.852 3.406 1 96.69 54 LEU B O 1
ATOM 1225 N N . GLU B 1 55 ? -4.48 -10.883 4.113 1 96 55 GLU B N 1
ATOM 1226 C CA . GLU B 1 55 ? -4.547 -10.531 5.531 1 96 55 GLU B CA 1
ATOM 1227 C C . GLU B 1 55 ? -3.582 -9.398 5.867 1 96 55 GLU B C 1
ATOM 1229 O O . GLU B 1 55 ? -3.922 -8.492 6.633 1 96 55 GLU B O 1
ATOM 1234 N N . GLU B 1 56 ? -2.459 -9.453 5.289 1 92.06 56 GLU B N 1
ATOM 1235 C CA . GLU B 1 56 ? -1.475 -8.398 5.496 1 92.06 56 GLU B CA 1
ATOM 1236 C C . GLU B 1 56 ? -1.954 -7.074 4.902 1 92.06 56 GLU B C 1
ATOM 1238 O O . GLU B 1 56 ? -1.816 -6.02 5.527 1 92.06 56 GLU B O 1
ATOM 1243 N N . ALA B 1 57 ? -2.529 -7.137 3.729 1 93.38 57 ALA B N 1
ATOM 1244 C CA . ALA B 1 57 ? -3.076 -5.941 3.094 1 93.38 57 ALA B CA 1
ATOM 1245 C C . ALA B 1 57 ? -4.211 -5.348 3.924 1 93.38 57 ALA B C 1
ATOM 1247 O O . ALA B 1 57 ? -4.289 -4.129 4.098 1 93.38 57 ALA B O 1
ATOM 1248 N N . GLN B 1 58 ? -5.035 -6.168 4.488 1 96.81 58 GLN B N 1
ATOM 1249 C CA . GLN B 1 58 ? -6.195 -5.742 5.266 1 96.81 58 GLN B CA 1
ATOM 1250 C C . GLN B 1 58 ? -5.766 -5.016 6.535 1 96.81 58 GLN B C 1
ATOM 1252 O O . GLN B 1 58 ? -6.473 -4.121 7.012 1 96.81 58 GLN B O 1
ATOM 1257 N N . LYS B 1 59 ? -4.629 -5.285 7.047 1 94 59 LYS B N 1
ATOM 1258 C CA . LYS B 1 59 ? -4.133 -4.672 8.273 1 94 59 LYS B CA 1
ATOM 1259 C C . LYS B 1 59 ? -3.705 -3.227 8.039 1 94 59 LYS B C 1
ATOM 1261 O O . LYS B 1 59 ? -3.631 -2.432 8.977 1 94 59 LYS B O 1
ATOM 1266 N N . MET B 1 60 ? -3.449 -2.916 6.789 1 92.75 60 MET B N 1
ATOM 1267 C CA . MET B 1 60 ? -2.955 -1.577 6.484 1 92.75 60 MET B CA 1
ATOM 1268 C C . MET B 1 60 ? -4.09 -0.559 6.508 1 92.75 60 MET B C 1
ATOM 1270 O O . MET B 1 60 ? -3.865 0.621 6.781 1 92.75 60 MET B O 1
ATOM 1274 N N . VAL B 1 61 ? -5.27 -0.99 6.258 1 96.44 61 VAL B N 1
ATOM 1275 C CA . VAL B 1 61 ? -6.41 -0.087 6.145 1 96.44 61 VAL B CA 1
ATOM 1276 C C . VAL B 1 61 ? -6.738 0.502 7.516 1 96.44 61 VAL B C 1
ATOM 1278 O O . VAL B 1 61 ? -6.746 1.724 7.688 1 96.44 61 VAL B O 1
ATOM 1281 N N . PRO B 1 62 ? -6.914 -0.263 8.578 1 97.06 62 PRO B N 1
ATOM 1282 C CA . PRO B 1 62 ? -7.203 0.331 9.883 1 97.06 62 PRO B CA 1
ATOM 1283 C C . PRO B 1 62 ? -6.035 1.154 10.43 1 97.06 62 PRO B C 1
ATOM 1285 O O . PRO B 1 62 ? -6.25 2.139 11.141 1 97.06 62 PRO B O 1
ATOM 1288 N N . GLU B 1 63 ? -4.797 0.752 10.109 1 94.06 63 GLU B N 1
ATOM 1289 C CA . GLU B 1 63 ? -3.633 1.503 10.57 1 94.06 63 GLU B CA 1
ATOM 1290 C C . GLU B 1 63 ? -3.623 2.916 10 1 94.06 63 GLU B C 1
ATOM 1292 O O . GLU B 1 63 ? -3.398 3.887 10.727 1 94.06 63 GLU B O 1
ATOM 1297 N N . VAL B 1 64 ? -3.895 3.008 8.688 1 95.69 64 VAL B N 1
ATOM 1298 C CA . VAL B 1 64 ? -3.887 4.324 8.062 1 95.69 64 VAL B CA 1
ATOM 1299 C C . VAL B 1 64 ? -5.113 5.117 8.508 1 95.69 64 VAL B C 1
ATOM 1301 O O . VAL B 1 64 ? -5.047 6.336 8.672 1 95.69 64 VAL B O 1
ATOM 1304 N N . THR B 1 65 ? -6.207 4.453 8.734 1 97.44 65 THR B N 1
ATOM 1305 C CA . THR B 1 65 ? -7.418 5.102 9.227 1 97.44 65 THR B CA 1
ATOM 1306 C C . THR B 1 65 ? -7.18 5.738 10.594 1 97.44 65 THR B C 1
ATOM 1308 O O . THR B 1 65 ? -7.605 6.867 10.844 1 97.44 65 THR B O 1
ATOM 1311 N N . LYS B 1 66 ? -6.516 5.02 11.445 1 96.88 66 LYS B N 1
ATOM 1312 C CA . LYS B 1 66 ? -6.168 5.551 12.758 1 96.88 66 LYS B CA 1
ATOM 1313 C C . LYS B 1 66 ? -5.32 6.816 12.633 1 96.88 66 LYS B C 1
ATOM 1315 O O . LYS B 1 66 ? -5.551 7.797 13.344 1 96.88 66 LYS B O 1
ATOM 1320 N N . LYS B 1 67 ? -4.387 6.832 11.703 1 96 67 LYS B N 1
ATOM 1321 C CA . LYS B 1 67 ? -3.535 7.996 11.477 1 96 67 LYS B CA 1
ATOM 1322 C C . LYS B 1 67 ? -4.344 9.172 10.938 1 96 67 LYS B C 1
ATOM 1324 O O . LYS B 1 67 ? -4.117 10.32 11.328 1 96 67 LYS B O 1
ATOM 1329 N N . ILE B 1 68 ? -5.23 8.844 10.102 1 97.75 68 ILE B N 1
ATOM 1330 C CA . ILE B 1 68 ? -6.109 9.875 9.555 1 97.75 68 ILE B CA 1
ATOM 1331 C C . ILE B 1 68 ? -6.891 10.539 10.68 1 97.75 68 ILE B C 1
ATOM 1333 O O . ILE B 1 68 ? -6.973 11.766 10.742 1 97.75 68 ILE B O 1
ATOM 1337 N N . ASP B 1 69 ? -7.352 9.734 11.594 1 97.75 69 ASP B N 1
ATOM 1338 C CA . ASP B 1 69 ? -8.133 10.266 12.703 1 97.75 69 ASP B CA 1
ATOM 1339 C C . ASP B 1 69 ? -7.285 11.156 13.594 1 97.75 69 ASP B C 1
ATOM 1341 O O . ASP B 1 69 ? -7.738 12.219 14.039 1 97.75 69 ASP B O 1
ATOM 1345 N N . GLN B 1 70 ? -6.129 10.766 13.812 1 96.19 70 GLN B N 1
ATOM 1346 C CA . GLN 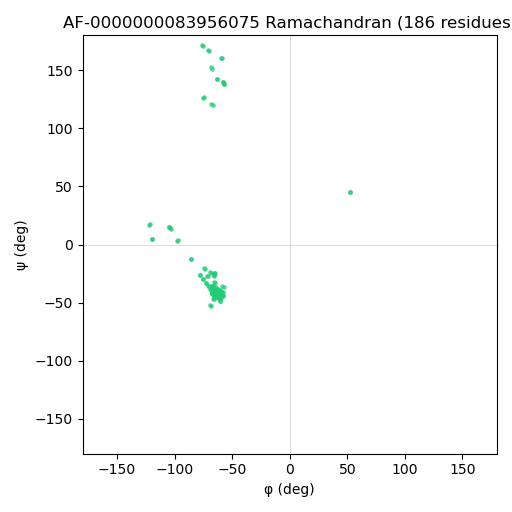B 1 70 ? -5.207 11.562 14.617 1 96.19 70 GLN B CA 1
ATOM 1347 C C . GLN B 1 70 ? -4.918 12.906 13.945 1 96.19 70 GLN B C 1
ATOM 1349 O O . GLN B 1 70 ? -4.906 13.945 14.609 1 96.19 70 GLN B O 1
ATOM 1354 N N . HIS B 1 71 ? -4.707 12.852 12.68 1 96.69 71 HIS B N 1
ATOM 1355 C CA . HIS B 1 71 ? -4.402 14.07 11.945 1 96.69 71 HIS B CA 1
ATOM 1356 C C . HIS B 1 71 ? -5.633 14.969 11.828 1 96.69 71 HIS B C 1
ATOM 1358 O O . HIS B 1 71 ? -5.52 16.203 11.867 1 96.69 71 HIS B O 1
ATOM 1364 N N . ARG B 1 72 ? -6.754 14.359 11.695 1 98.06 72 ARG B N 1
ATOM 1365 C CA . ARG B 1 72 ? -7.996 15.125 11.68 1 98.06 72 ARG B CA 1
ATOM 1366 C C . ARG B 1 72 ? -8.203 15.859 13 1 98.06 72 ARG B C 1
ATOM 1368 O O . ARG B 1 72 ? -8.562 17.047 13.008 1 98.06 72 ARG B O 1
ATOM 1375 N N . GLN B 1 73 ? -7.965 15.156 14.078 1 97.38 73 GLN B N 1
ATOM 1376 C CA . GLN B 1 73 ? -8.094 15.773 15.391 1 97.38 73 GLN B CA 1
ATOM 1377 C C . GLN B 1 73 ? -7.113 16.922 15.562 1 97.38 73 GLN B C 1
ATOM 1379 O O . GLN B 1 73 ? -7.473 17.984 16.078 1 97.38 73 GLN B O 1
ATOM 1384 N N . ALA B 1 74 ? -5.906 16.719 15.094 1 95.31 74 ALA B N 1
ATOM 1385 C CA . ALA B 1 74 ? -4.891 17.781 15.172 1 95.31 74 ALA B CA 1
ATOM 1386 C C . ALA B 1 74 ? -5.293 18.984 14.336 1 95.31 74 ALA B C 1
ATOM 1388 O O . ALA B 1 74 ? -5.094 20.125 14.758 1 95.31 74 ALA B O 1
ATOM 1389 N N . LEU B 1 75 ? -5.809 18.797 13.188 1 97.06 75 LEU B N 1
ATOM 1390 C CA . LEU B 1 75 ? -6.258 19.875 12.328 1 97.06 75 LEU B CA 1
ATOM 1391 C C . LEU B 1 75 ? -7.402 20.656 12.977 1 97.06 75 LEU B C 1
ATOM 1393 O O . LEU B 1 75 ? -7.426 21.875 12.938 1 97.06 75 LEU B O 1
ATOM 1397 N N . LYS B 1 76 ? -8.273 19.891 13.562 1 97.88 76 LYS B N 1
ATOM 1398 C CA . LYS B 1 76 ? -9.391 20.516 14.266 1 97.88 76 LYS B CA 1
ATOM 1399 C C . LYS B 1 76 ? -8.898 21.422 15.391 1 97.88 76 LYS B C 1
ATOM 1401 O O . LYS B 1 76 ? -9.328 22.578 15.492 1 97.88 76 LYS B O 1
ATOM 1406 N N . GLU B 1 77 ? -8.031 20.953 16.188 1 96.62 77 GLU B N 1
ATOM 1407 C CA . GLU B 1 77 ? -7.473 21.719 17.281 1 96.62 77 GLU B CA 1
ATOM 1408 C C . GLU B 1 77 ? -6.73 22.9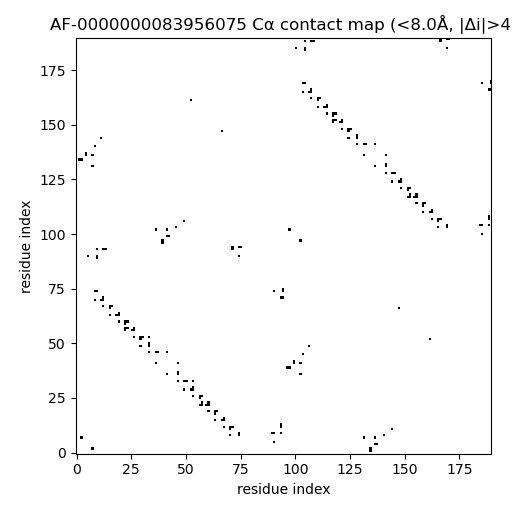53 16.781 1 96.62 77 GLU B C 1
ATOM 1410 O O . GLU B 1 77 ? -6.809 24.031 17.391 1 96.62 77 GLU B O 1
ATOM 1415 N N . PHE B 1 78 ? -6.043 22.75 15.688 1 95.88 78 PHE B N 1
ATOM 1416 C CA . PHE B 1 78 ? -5.332 23.859 15.078 1 95.88 78 PHE B CA 1
ATOM 1417 C C . PHE B 1 78 ? -6.309 24.953 14.633 1 95.88 78 PHE B C 1
ATOM 1419 O O . PHE B 1 78 ? -6.082 26.141 14.875 1 95.88 78 PHE B O 1
ATOM 1426 N N . LEU B 1 79 ? -7.41 24.547 14.055 1 97 79 LEU B N 1
ATOM 1427 C CA . LEU B 1 79 ? -8.383 25.5 13.516 1 97 79 LEU B CA 1
ATOM 1428 C C . LEU B 1 79 ? -9.117 26.219 14.641 1 97 79 LEU B C 1
ATOM 1430 O O . LEU B 1 79 ? -9.523 27.375 14.477 1 97 79 LEU B O 1
ATOM 1434 N N . ASP B 1 80 ? -9.227 25.594 15.773 1 96.44 80 ASP B N 1
ATOM 1435 C CA . ASP B 1 80 ? -9.922 26.188 16.922 1 96.44 80 ASP B CA 1
ATOM 1436 C C . ASP B 1 80 ? -9.195 27.438 17.422 1 96.44 80 ASP B C 1
ATOM 1438 O O . ASP B 1 80 ? -9.812 28.328 18 1 96.44 80 ASP B O 1
ATOM 1442 N N . THR B 1 81 ? -7.914 27.516 17.156 1 94.75 81 THR B N 1
ATOM 1443 C CA . THR B 1 81 ? -7.141 28.641 17.672 1 94.75 81 THR B CA 1
ATOM 1444 C C . THR B 1 81 ? -6.535 29.438 16.516 1 94.75 81 THR B C 1
ATOM 1446 O O . THR B 1 81 ? -5.715 30.328 16.75 1 94.75 81 THR B O 1
ATOM 1449 N N . TYR B 1 82 ? -6.895 29.047 15.305 1 94.38 82 TYR B N 1
ATOM 1450 C CA . TYR B 1 82 ? -6.316 29.672 14.125 1 94.38 82 TYR B CA 1
ATOM 1451 C C . TYR B 1 82 ? -6.906 31.062 13.898 1 94.38 82 TYR B C 1
ATOM 1453 O O . TYR B 1 82 ? -8.133 31.219 13.875 1 94.38 82 TYR B O 1
ATOM 1461 N N . ASN B 1 83 ? -6.035 32.062 13.789 1 93.19 83 ASN B N 1
ATOM 1462 C CA . ASN B 1 83 ? -6.477 33.438 13.586 1 93.19 83 ASN B CA 1
ATOM 1463 C C . ASN B 1 83 ? -5.906 34.031 12.297 1 93.19 83 ASN B C 1
ATOM 1465 O O . ASN B 1 83 ? -5.855 35.25 12.133 1 93.19 83 ASN B O 1
ATOM 1469 N N . GLY B 1 84 ? -5.434 33.125 11.43 1 92.56 84 GLY B N 1
ATOM 1470 C CA . GLY B 1 84 ? -4.867 33.594 10.172 1 92.56 84 GLY B CA 1
ATOM 1471 C C . GLY B 1 84 ? -5.922 34.031 9.164 1 92.56 84 GLY B C 1
ATOM 1472 O O . GLY B 1 84 ? -7.121 33.844 9.406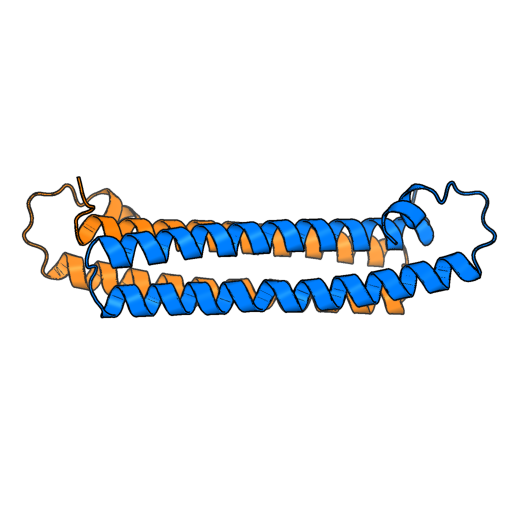 1 92.56 84 GLY B O 1
ATOM 1473 N N . GLU B 1 85 ? -5.484 34.656 8.039 1 94.81 85 GLU B N 1
ATOM 1474 C CA . GLU B 1 85 ? -6.395 35.156 7.02 1 94.81 85 GLU B CA 1
ATOM 1475 C C . GLU B 1 85 ? -6.559 34.188 5.863 1 94.81 85 GLU B C 1
ATOM 1477 O O . GLU B 1 85 ? -7.32 34.438 4.93 1 94.81 85 GLU B O 1
ATOM 1482 N N . GLU B 1 86 ? -5.938 33.094 6.02 1 95.25 86 GLU B N 1
ATOM 1483 C CA . GLU B 1 86 ? -6.004 32.094 4.945 1 95.25 86 GLU B CA 1
ATOM 1484 C C . GLU B 1 86 ? -7.41 31.531 4.812 1 95.25 86 GLU B C 1
ATOM 1486 O O . GLU B 1 86 ? -8.18 31.516 5.773 1 95.25 86 GLU B O 1
ATOM 1491 N N . ASP B 1 87 ? -7.691 31.141 3.576 1 96.88 87 ASP B N 1
ATOM 1492 C CA . ASP B 1 87 ? -8.914 30.391 3.328 1 96.88 87 ASP B CA 1
ATOM 1493 C C . ASP B 1 87 ? -8.859 29 3.986 1 96.88 87 ASP B C 1
ATOM 1495 O O . ASP B 1 87 ? -7.98 28.203 3.678 1 96.88 87 ASP B O 1
ATOM 1499 N N . ILE B 1 88 ? -9.828 28.75 4.914 1 97.44 88 ILE B N 1
ATOM 1500 C CA . ILE B 1 88 ? -9.773 27.516 5.688 1 97.44 88 ILE B CA 1
ATOM 1501 C C . ILE B 1 88 ? -10.828 26.547 5.168 1 97.44 88 ILE B C 1
ATOM 1503 O O . ILE B 1 88 ? -11.133 25.547 5.824 1 97.44 88 ILE B O 1
ATOM 1507 N N . SER B 1 89 ? -11.398 26.766 3.986 1 97.5 89 SER B N 1
ATOM 1508 C CA . SER B 1 89 ? -12.453 25.906 3.441 1 97.5 89 SER B CA 1
ATOM 1509 C C . SER B 1 89 ? -11.961 24.484 3.209 1 97.5 89 SER B C 1
ATOM 1511 O O . SER B 1 89 ? -12.648 23.531 3.561 1 97.5 89 SER B O 1
ATOM 1513 N N . ALA B 1 90 ? -10.773 24.375 2.621 1 96.88 90 ALA B N 1
ATOM 1514 C CA . ALA B 1 90 ? -10.211 23.047 2.375 1 96.88 90 ALA B CA 1
ATOM 1515 C C . ALA B 1 90 ? -10.031 22.281 3.68 1 96.88 90 ALA B C 1
ATOM 1517 O O . ALA B 1 90 ? -10.281 21.078 3.738 1 96.88 90 ALA B O 1
ATOM 1518 N N . ALA B 1 91 ? -9.578 22.938 4.684 1 97.81 91 ALA B N 1
ATOM 1519 C CA . ALA B 1 91 ? -9.383 22.328 5.996 1 97.81 91 ALA B CA 1
ATOM 1520 C C . ALA B 1 91 ? -10.711 21.859 6.582 1 97.81 91 ALA B C 1
ATOM 1522 O O . ALA B 1 91 ? -10.812 20.734 7.09 1 97.81 91 ALA B O 1
ATOM 1523 N N . LYS B 1 92 ? -11.734 22.656 6.422 1 97.81 92 LYS B N 1
ATOM 1524 C CA . LYS B 1 92 ? -13.047 22.328 6.961 1 97.81 92 LYS B CA 1
ATOM 1525 C C . LYS B 1 92 ? -13.648 21.125 6.234 1 97.81 92 LYS B C 1
ATOM 1527 O O . LYS B 1 92 ? -14.32 20.297 6.852 1 97.81 92 LYS B O 1
ATOM 1532 N N . GLU B 1 93 ? -13.383 21.062 4.988 1 97.69 93 GLU B N 1
ATOM 1533 C CA . GLU B 1 93 ? -13.906 19.953 4.188 1 97.69 93 GLU B CA 1
ATOM 1534 C C . GLU B 1 93 ? -13.297 18.625 4.621 1 97.69 93 GLU B C 1
ATOM 1536 O O . GLU B 1 93 ? -13.898 17.562 4.426 1 97.69 93 GLU B O 1
ATOM 1541 N N . LEU B 1 94 ? -12.125 18.641 5.199 1 98 94 LEU B N 1
ATOM 1542 C CA . LEU B 1 94 ? -11.414 17.438 5.598 1 98 94 LEU B CA 1
ATOM 1543 C C . LEU B 1 94 ? -11.852 16.984 6.984 1 98 94 LEU B C 1
ATOM 1545 O O . LEU B 1 94 ? -11.469 15.898 7.434 1 98 94 LEU B O 1
ATOM 1549 N N . LEU B 1 95 ? -12.57 17.891 7.652 1 96.56 95 LEU B N 1
ATOM 1550 C CA . LEU B 1 95 ? -12.977 17.609 9.023 1 96.56 95 LEU B CA 1
ATOM 1551 C C . LEU B 1 95 ? -14.375 17.016 9.062 1 96.56 95 LEU B C 1
ATOM 1553 O O . LEU B 1 95 ? -14.648 16.094 9.852 1 96.56 95 LEU B O 1
#

Foldseek 3Di:
DDDDPLRVLLVVLVVLVVVLVVLVVVLVVLVVVLVVCVVVVHDPVVSVVSVVVSVVSVVVNVVSVVVSVVSLVVLVVCVVPDDDPDDCVSNVVSD/DDDDPLRVLLVVLVVLVVVLVVLVVVLVVLVVVLVVCVVVVHDPVVSVVSVVVSVVSVVVNVVSVVVSVVSLVVLVVCVVPDDDPDDCVSNVVSD

Radius of gyration: 21.29 Å; Cα contacts (8 Å, |Δi|>4): 115; chains: 2; bounding box: 27×67×41 Å

Organism: NCBI:txid5486

Secondary structure (DSSP, 8-state):
-PPPHHHHHHHHHHHHHHHHHHHHHHHHHHHHHHHHHHHTT--HHHHHHHHHHHHHHHHHHHHHHHHHHHHHHHHHHHHHT----S--HHHHHT-/-PPPHHHHHHHHHHHHHHHHHHHHHHHHHHHHHHHHHHHTT--HHHHHHHHHHHHHHHHHHHHHHHHHHHHHHHHHHHHHT----S--HHHHHT-

InterPro domains:
  IPR004226 Tubulin binding cofactor A [PF02970] (1-95)
  IPR004226 Tubulin binding cofactor A [PTHR21500] (4-93)
  IPR036126 Tubulin binding cofactor A superfamily [SSF46988] (1-94)

pLDDT: mean 95.22, std 2.82, range [78.25, 98.12]